Protein AF-A0A963TNK6-F1 (afdb_monomer_lite)

Foldseek 3Di:
DALCCLVPDDDPDFKPCPSVLSNVLCVQCVPLQRVLVVPFDKDKDWDFPDPDPPALQCVVVGFKIFIDMAGPLRLLVLLVVLVVLVVCLVPPPCSVVPPVSVVSNVVSCVVNPDCVVPPSDRPDRMDTDAWMWGPPPNIKTWHHPFPATEIEHQDDQVSRPDYPHDYYYYPVPVVVVVVVCVVRVVDDDLLRDPPDPSLVVLVVVLLVQLVVLCVVVVHDQPPSDPVSSVVSCVVCPVVRDPVSVVSVVVSVVVVVPD

Radius of gyration: 28.87 Å; chains: 1; bounding box: 57×38×84 Å

Sequence (258 aa):
LTTDQKAAPLLNAKFSTSRGILTRYIEENEAELFTLTARDAVAGELENTVFDLTGPGKLFDIRRVTVVADTTGNHIAEGRKLSGLIDRFRSEEDGWWDDVLIAEMIGLAEKTGDVTKNPVTLKSTTFEQGNFWTAHFGGVYLLRDLAHPAAISVGPKEKLGALPIRYLFDLEDRNQIAHFLELNDLVEPIVNARGLDAAAVLRQKMDFILVDAATRLGIDTGAGTRRELRQVANTLGQRLPEEFQGLAALLRWVETGG

pLDDT: mean 86.5, std 7.54, range [54.25, 97.06]

Structure (mmCIF, N/CA/C/O backbone):
data_AF-A0A963TNK6-F1
#
_entry.id   AF-A0A963TNK6-F1
#
loop_
_atom_site.group_PDB
_atom_site.id
_atom_site.type_symbol
_atom_site.label_atom_id
_atom_site.label_alt_id
_atom_site.label_comp_id
_atom_site.label_asym_id
_atom_site.label_entity_id
_atom_site.label_seq_id
_atom_site.pdbx_PDB_ins_code
_atom_site.Cartn_x
_atom_site.Cartn_y
_atom_site.Cartn_z
_atom_site.occupancy
_atom_site.B_iso_or_equiv
_atom_site.auth_seq_id
_atom_site.auth_comp_id
_atom_site.auth_asym_id
_atom_site.auth_atom_id
_atom_site.pdbx_PDB_model_num
ATOM 1 N N . LEU A 1 1 ? 12.169 18.354 -12.226 1.00 54.25 1 LEU A N 1
ATOM 2 C CA . LEU A 1 1 ? 11.713 17.370 -11.217 1.00 54.25 1 LEU A CA 1
ATOM 3 C C . LEU A 1 1 ? 12.949 16.621 -10.735 1.00 54.25 1 LEU A C 1
ATOM 5 O O . LEU A 1 1 ? 13.731 16.232 -11.589 1.00 54.25 1 LEU A O 1
ATOM 9 N N . THR A 1 2 ? 13.162 16.492 -9.425 1.00 68.50 2 THR A N 1
ATOM 10 C CA . THR A 1 2 ? 14.320 15.789 -8.832 1.00 68.50 2 THR A CA 1
ATOM 11 C C . THR A 1 2 ? 13.874 14.475 -8.186 1.00 68.50 2 THR A C 1
ATOM 13 O O . THR A 1 2 ? 12.680 14.262 -7.967 1.00 68.50 2 THR A O 1
ATOM 16 N N . THR A 1 3 ? 14.819 13.600 -7.834 1.00 76.94 3 THR A N 1
ATOM 17 C CA . THR A 1 3 ? 14.546 12.359 -7.081 1.00 76.94 3 THR A CA 1
ATOM 18 C C . THR A 1 3 ? 13.943 12.611 -5.689 1.00 76.94 3 THR A C 1
ATOM 20 O O . THR A 1 3 ? 13.345 11.705 -5.107 1.00 76.94 3 THR A O 1
ATOM 23 N N . ASP A 1 4 ? 13.969 13.853 -5.187 1.00 81.19 4 ASP A N 1
ATOM 24 C CA . ASP A 1 4 ? 13.306 14.271 -3.938 1.00 81.19 4 ASP A CA 1
ATOM 25 C C . ASP A 1 4 ? 11.786 14.052 -3.948 1.00 81.19 4 ASP A C 1
ATOM 27 O O . ASP A 1 4 ? 11.143 14.037 -2.894 1.00 81.19 4 ASP A O 1
ATOM 31 N N . GLN A 1 5 ? 11.191 13.817 -5.122 1.00 80.31 5 GLN A N 1
ATOM 32 C CA . GLN A 1 5 ? 9.789 13.425 -5.248 1.00 80.31 5 GLN A CA 1
ATOM 33 C C . GLN A 1 5 ? 9.413 12.179 -4.446 1.00 80.31 5 GLN A C 1
ATOM 35 O O . GLN A 1 5 ? 8.241 12.029 -4.106 1.00 80.31 5 GLN A O 1
ATOM 40 N N . LYS A 1 6 ? 10.375 11.334 -4.057 1.00 81.94 6 LYS A N 1
ATOM 41 C CA . LYS A 1 6 ? 10.123 10.214 -3.136 1.00 81.94 6 LYS A CA 1
ATOM 42 C C . LYS A 1 6 ? 9.481 10.645 -1.806 1.00 81.94 6 LYS A C 1
ATOM 44 O O . LYS A 1 6 ? 8.766 9.852 -1.193 1.00 81.94 6 LYS A O 1
ATOM 49 N N . ALA A 1 7 ? 9.681 11.898 -1.382 1.00 85.44 7 ALA A N 1
ATOM 50 C CA . ALA A 1 7 ? 9.079 12.473 -0.178 1.00 85.44 7 ALA A CA 1
ATOM 51 C C . ALA A 1 7 ? 7.749 13.216 -0.426 1.00 85.44 7 ALA A C 1
ATOM 53 O O . ALA A 1 7 ? 7.064 13.580 0.533 1.00 85.44 7 ALA A O 1
ATOM 54 N N . ALA A 1 8 ? 7.363 13.447 -1.684 1.00 86.31 8 ALA A N 1
ATOM 55 C CA . ALA A 1 8 ? 6.179 14.227 -2.030 1.00 86.31 8 ALA A CA 1
ATOM 56 C C . ALA A 1 8 ? 4.864 13.461 -1.757 1.00 86.31 8 ALA A C 1
ATOM 58 O O . ALA A 1 8 ? 4.821 12.228 -1.837 1.00 86.31 8 ALA A O 1
ATOM 59 N N . PRO A 1 9 ? 3.760 14.166 -1.439 1.00 85.56 9 PRO A N 1
ATOM 60 C CA . PRO A 1 9 ? 2.446 13.541 -1.333 1.00 85.56 9 PRO A CA 1
ATOM 61 C C . PRO A 1 9 ? 1.931 13.096 -2.709 1.00 85.56 9 PRO A C 1
ATOM 63 O O . PRO A 1 9 ? 2.141 13.775 -3.714 1.00 85.56 9 PRO A O 1
ATOM 66 N N . LEU A 1 10 ? 1.191 11.984 -2.744 1.00 85.75 10 LEU A N 1
ATOM 67 C CA . LEU A 1 10 ? 0.481 11.551 -3.947 1.00 85.75 10 LEU A CA 1
ATOM 68 C C . LEU A 1 10 ? -0.909 12.176 -4.010 1.00 85.75 10 LEU A C 1
ATOM 70 O O . LEU A 1 10 ? -1.721 12.007 -3.100 1.00 85.75 10 LEU A O 1
ATOM 74 N N . LEU A 1 11 ? -1.199 12.850 -5.118 1.00 85.50 11 LEU A N 1
ATOM 75 C CA . LEU A 1 11 ? -2.527 13.380 -5.406 1.00 85.50 11 LEU A CA 1
ATOM 76 C C . LEU A 1 11 ? -3.376 12.310 -6.098 1.00 85.50 11 LEU A C 1
ATOM 78 O O . LEU A 1 11 ? -2.891 11.593 -6.967 1.00 85.50 11 LEU A O 1
ATOM 82 N N . ASN A 1 12 ? -4.654 12.218 -5.725 1.00 83.06 12 ASN A N 1
ATOM 83 C CA . ASN A 1 12 ? -5.646 11.337 -6.360 1.00 83.06 12 ASN A CA 1
ATOM 84 C C . ASN A 1 12 ? -5.282 9.838 -6.406 1.00 83.06 12 ASN A C 1
ATOM 86 O O . ASN A 1 12 ? -5.837 9.104 -7.226 1.00 83.06 12 ASN A O 1
ATOM 90 N N . ALA A 1 13 ? -4.403 9.361 -5.518 1.00 86.94 13 ALA A N 1
ATOM 91 C CA . ALA A 1 13 ? -4.039 7.949 -5.455 1.00 86.94 13 ALA A CA 1
ATOM 92 C C . ALA A 1 13 ? -5.276 7.072 -5.198 1.00 86.94 13 ALA A C 1
ATOM 94 O O . ALA A 1 13 ? -6.007 7.261 -4.224 1.00 86.94 13 ALA A O 1
ATOM 95 N N . LYS A 1 14 ? -5.507 6.099 -6.085 1.00 89.75 14 LYS A N 1
ATOM 96 C CA . LYS A 1 14 ? -6.618 5.140 -5.977 1.00 89.75 14 LYS A CA 1
ATOM 97 C C . LYS A 1 14 ? -6.227 3.832 -5.308 1.00 89.75 14 LYS A C 1
ATOM 99 O O . LYS A 1 14 ? -7.124 3.062 -4.986 1.00 89.75 14 LYS A O 1
ATOM 104 N N . PHE A 1 15 ? -4.936 3.594 -5.086 1.00 91.81 15 PHE A N 1
ATOM 105 C CA . PHE A 1 15 ? -4.406 2.391 -4.451 1.00 91.81 15 PHE A CA 1
ATOM 106 C C . PHE A 1 15 ? -3.469 2.767 -3.303 1.00 91.81 15 PHE A C 1
ATOM 108 O O . PHE A 1 15 ? -2.666 3.694 -3.425 1.00 91.81 15 PHE A O 1
ATOM 115 N N . SER A 1 16 ? -3.534 2.028 -2.194 1.00 92.56 16 SER A N 1
ATOM 116 C CA . SER A 1 16 ? -2.684 2.283 -1.022 1.00 92.56 16 SER A CA 1
ATOM 117 C C . SER A 1 16 ? -1.203 1.977 -1.260 1.00 92.56 16 SER A C 1
ATOM 119 O O . SER A 1 16 ? -0.343 2.553 -0.597 1.00 92.56 16 SER A O 1
ATOM 121 N N . THR A 1 17 ? -0.884 1.094 -2.209 1.00 91.75 17 THR A N 1
ATOM 122 C CA . THR A 1 17 ? 0.496 0.664 -2.479 1.00 91.75 17 THR A CA 1
ATOM 123 C C . THR A 1 17 ? 1.243 1.584 -3.442 1.00 91.75 17 THR A C 1
ATOM 125 O O . THR A 1 17 ? 2.467 1.497 -3.502 1.00 91.75 17 THR A O 1
ATOM 128 N N . SER A 1 18 ? 0.558 2.483 -4.168 1.00 91.19 18 SER A N 1
ATOM 129 C CA . SER A 1 18 ? 1.181 3.339 -5.193 1.00 91.19 18 SER A CA 1
ATOM 130 C C . SER A 1 18 ? 2.359 4.141 -4.645 1.00 91.19 18 SER A C 1
ATOM 132 O O . SER A 1 18 ? 3.395 4.228 -5.292 1.00 91.19 18 SER A O 1
ATOM 134 N N . ARG A 1 19 ? 2.237 4.677 -3.423 1.00 90.31 19 ARG A N 1
ATOM 135 C CA . ARG A 1 19 ? 3.323 5.431 -2.781 1.00 90.31 19 ARG A CA 1
ATOM 136 C C . ARG A 1 19 ? 4.540 4.559 -2.518 1.00 90.31 19 ARG A C 1
ATOM 138 O O . ARG A 1 19 ? 5.636 4.934 -2.903 1.00 90.31 19 ARG A O 1
ATOM 145 N N . GLY A 1 20 ? 4.338 3.401 -1.890 1.00 90.31 20 GLY A N 1
ATOM 146 C CA . GLY A 1 20 ? 5.434 2.484 -1.577 1.00 90.31 20 GLY A CA 1
ATOM 147 C C . GLY A 1 20 ? 6.151 1.991 -2.833 1.00 90.31 20 GLY A C 1
ATOM 148 O O . GLY A 1 20 ? 7.375 1.929 -2.842 1.00 90.31 20 GLY A O 1
ATOM 149 N N . ILE A 1 21 ? 5.395 1.714 -3.902 1.00 91.56 21 ILE A N 1
ATOM 150 C CA . ILE A 1 21 ? 5.940 1.333 -5.209 1.00 91.56 21 ILE A CA 1
ATOM 151 C C . ILE A 1 21 ? 6.804 2.459 -5.788 1.00 91.56 21 ILE A C 1
ATOM 153 O O . ILE A 1 21 ? 7.951 2.213 -6.140 1.00 91.56 21 ILE A O 1
ATOM 157 N N . LEU A 1 22 ? 6.290 3.692 -5.844 1.00 90.81 22 LEU A N 1
ATOM 158 C CA . LEU A 1 22 ? 7.029 4.828 -6.406 1.00 90.81 22 LEU A CA 1
ATOM 159 C C . LEU A 1 22 ? 8.276 5.176 -5.591 1.00 90.81 22 LEU A C 1
ATOM 161 O O . LEU A 1 22 ? 9.329 5.413 -6.173 1.00 90.81 22 LEU A O 1
ATOM 165 N N . THR A 1 23 ? 8.183 5.175 -4.259 1.00 91.00 23 THR A N 1
ATOM 166 C CA . THR A 1 23 ? 9.340 5.410 -3.387 1.00 91.00 23 THR A CA 1
ATOM 167 C C . THR A 1 23 ? 10.418 4.358 -3.631 1.00 91.00 23 THR A C 1
ATOM 169 O O . THR A 1 23 ? 11.551 4.726 -3.927 1.00 91.00 23 THR A O 1
ATOM 172 N N . ARG A 1 24 ? 10.056 3.067 -3.603 1.00 91.31 24 ARG A N 1
ATOM 173 C CA . ARG A 1 24 ? 11.000 1.970 -3.847 1.00 91.31 24 ARG A CA 1
ATOM 174 C C . ARG A 1 24 ? 11.616 2.052 -5.243 1.00 91.31 24 ARG A C 1
ATOM 176 O O . ARG A 1 24 ? 12.822 1.920 -5.385 1.00 91.31 24 ARG A O 1
ATOM 183 N N . TYR A 1 25 ? 10.801 2.322 -6.261 1.00 91.69 25 TYR A N 1
ATOM 184 C CA . TYR A 1 25 ? 11.268 2.493 -7.632 1.00 91.69 25 TYR A CA 1
ATOM 185 C C . TYR A 1 25 ? 12.300 3.624 -7.759 1.00 91.69 25 TYR A C 1
ATOM 187 O O . TYR A 1 25 ? 13.326 3.434 -8.408 1.00 91.69 25 TYR A O 1
ATOM 195 N N . ILE A 1 26 ? 12.055 4.782 -7.133 1.00 90.62 26 ILE A N 1
ATOM 196 C CA . ILE A 1 26 ? 12.993 5.913 -7.160 1.00 90.62 26 ILE A CA 1
ATOM 197 C C . ILE A 1 26 ? 14.279 5.577 -6.401 1.00 90.62 26 ILE A C 1
ATOM 199 O O . ILE A 1 26 ? 15.358 5.901 -6.883 1.00 90.62 26 ILE A O 1
ATOM 203 N N . GLU A 1 27 ? 14.178 4.938 -5.234 1.00 91.06 27 GLU A N 1
ATOM 204 C CA . GLU A 1 27 ? 15.338 4.554 -4.418 1.00 91.06 27 GLU A CA 1
ATOM 205 C C . GLU A 1 27 ? 16.229 3.531 -5.131 1.00 91.06 27 GLU A C 1
ATOM 207 O O . GLU A 1 27 ? 17.446 3.689 -5.175 1.00 91.06 27 GLU A O 1
ATOM 212 N N . GLU A 1 28 ? 15.635 2.509 -5.746 1.00 90.75 28 GLU A N 1
ATOM 213 C CA . GLU A 1 28 ? 16.377 1.452 -6.442 1.00 90.75 28 GLU A CA 1
ATOM 214 C C . GLU A 1 28 ? 17.004 1.919 -7.767 1.00 90.75 28 GLU A C 1
ATOM 216 O O . GLU A 1 28 ? 17.929 1.276 -8.264 1.00 90.75 28 GLU A O 1
ATOM 221 N N . ASN A 1 29 ? 16.532 3.042 -8.316 1.00 89.38 29 ASN A N 1
ATOM 222 C CA . ASN A 1 29 ? 17.013 3.638 -9.565 1.00 89.38 29 ASN A CA 1
ATOM 223 C C . ASN A 1 29 ? 17.612 5.037 -9.369 1.00 89.38 29 ASN A C 1
ATOM 225 O O . ASN A 1 29 ? 17.651 5.828 -10.312 1.00 89.38 29 ASN A O 1
ATOM 229 N N . GLU A 1 30 ? 18.028 5.394 -8.151 1.00 88.62 30 GLU A N 1
ATOM 230 C CA . GLU A 1 30 ? 18.374 6.780 -7.817 1.00 88.62 30 GLU A CA 1
ATOM 231 C C . GLU A 1 30 ? 19.521 7.318 -8.685 1.00 88.62 30 GLU A C 1
ATOM 233 O O . GLU A 1 30 ? 19.436 8.439 -9.183 1.00 88.62 30 GLU A O 1
ATOM 238 N N . ALA A 1 31 ? 20.559 6.514 -8.932 1.00 86.50 31 ALA A N 1
ATOM 239 C CA . ALA A 1 31 ? 21.708 6.914 -9.745 1.00 86.50 31 ALA A CA 1
ATOM 240 C C . ALA A 1 31 ? 21.344 7.085 -11.231 1.00 86.50 31 ALA A C 1
ATOM 242 O O . ALA A 1 31 ? 21.724 8.077 -11.865 1.00 86.50 31 ALA A O 1
ATOM 243 N N . GLU A 1 32 ? 20.588 6.134 -11.783 1.00 85.56 32 GLU A N 1
ATOM 244 C CA . GLU A 1 32 ? 20.116 6.145 -13.165 1.00 85.56 32 GLU A CA 1
ATOM 245 C C . GLU A 1 32 ? 19.158 7.327 -13.403 1.00 85.56 32 GLU A C 1
ATOM 247 O O . GLU A 1 32 ? 19.350 8.107 -14.339 1.00 85.56 32 GLU A O 1
ATOM 252 N N . LEU A 1 33 ? 18.182 7.530 -12.511 1.00 87.56 33 LEU A N 1
ATOM 253 C CA . LEU A 1 33 ? 17.240 8.650 -12.564 1.00 87.56 33 LEU A CA 1
ATOM 254 C C . LEU A 1 33 ? 17.935 9.996 -12.363 1.00 87.56 33 LEU A C 1
ATOM 256 O O . LEU A 1 33 ? 17.608 10.945 -13.071 1.00 87.56 33 LEU A O 1
ATOM 260 N N . PHE A 1 34 ? 18.904 10.105 -11.453 1.00 85.50 34 PHE A N 1
ATOM 261 C CA . PHE A 1 34 ? 19.684 11.333 -11.275 1.00 85.50 34 PHE A CA 1
ATOM 262 C C . PHE A 1 34 ? 20.456 11.699 -12.550 1.00 85.50 34 PHE A C 1
ATOM 264 O O . PHE A 1 34 ? 20.435 12.846 -12.991 1.00 85.50 34 PHE A O 1
ATOM 271 N N . THR A 1 35 ? 21.078 10.708 -13.194 1.00 83.50 35 THR A N 1
ATOM 272 C CA . THR A 1 35 ? 21.818 10.905 -14.450 1.00 83.50 35 THR A CA 1
ATOM 273 C C . THR A 1 35 ? 20.898 11.338 -15.588 1.00 83.50 35 THR A C 1
ATOM 275 O O . THR A 1 35 ? 21.221 12.266 -16.331 1.00 83.50 35 THR A O 1
ATOM 278 N N . LEU A 1 36 ? 19.736 10.694 -15.713 1.00 82.25 36 LEU A N 1
ATOM 279 C CA . LEU A 1 36 ? 18.726 11.046 -16.709 1.00 82.25 36 LEU A CA 1
ATOM 280 C C . LEU A 1 36 ? 18.166 12.452 -16.471 1.00 82.25 36 LEU A C 1
ATOM 282 O O . LEU A 1 36 ? 18.156 13.272 -17.388 1.00 82.25 36 LEU A O 1
ATOM 286 N N . THR A 1 37 ? 17.791 12.756 -15.226 1.00 83.50 37 THR A N 1
ATOM 287 C CA . THR A 1 37 ? 17.222 14.055 -14.825 1.00 83.50 37 THR A CA 1
ATOM 288 C C . THR A 1 37 ? 18.203 15.220 -14.889 1.00 83.50 37 THR A C 1
ATOM 290 O O . THR A 1 37 ? 17.772 16.371 -14.942 1.00 83.50 37 THR A O 1
ATOM 293 N N . ALA A 1 38 ? 19.510 14.949 -14.964 1.00 82.31 38 ALA A N 1
ATOM 294 C CA . ALA A 1 38 ? 20.518 15.964 -15.255 1.00 82.31 38 ALA A CA 1
ATOM 295 C C . ALA A 1 38 ? 20.465 16.465 -16.710 1.00 82.31 38 ALA A C 1
ATOM 297 O O . ALA A 1 38 ? 20.938 17.567 -16.987 1.00 82.31 38 ALA A O 1
ATOM 298 N N . ARG A 1 39 ? 19.925 15.664 -17.641 1.00 77.38 39 ARG A N 1
ATOM 299 C CA . ARG A 1 39 ? 19.862 15.990 -19.076 1.00 77.38 39 ARG A CA 1
ATOM 300 C C . ARG A 1 39 ? 18.452 16.302 -19.564 1.00 77.38 39 ARG A C 1
ATOM 302 O O . ARG A 1 39 ? 18.298 17.190 -20.394 1.00 77.38 39 ARG A O 1
ATOM 309 N N . ASP A 1 40 ? 17.450 15.581 -19.070 1.00 80.50 40 ASP A N 1
ATOM 310 C CA . ASP A 1 40 ? 16.063 15.685 -19.530 1.00 80.50 40 ASP A CA 1
ATOM 311 C C . ASP A 1 40 ? 15.079 15.313 -18.409 1.00 80.50 40 ASP A C 1
ATOM 313 O O . ASP A 1 40 ? 15.441 14.657 -17.440 1.00 80.50 40 ASP A O 1
ATOM 317 N N . ALA A 1 41 ? 13.812 15.703 -18.512 1.00 85.38 41 ALA A N 1
ATOM 318 C CA . ALA A 1 41 ? 12.791 15.244 -17.580 1.00 85.38 41 ALA A CA 1
ATOM 319 C C . ALA A 1 41 ? 12.451 13.765 -17.827 1.00 85.38 41 ALA A C 1
ATOM 321 O O . ALA A 1 41 ? 12.298 13.337 -18.969 1.00 85.38 41 ALA A O 1
ATOM 322 N N . VAL A 1 42 ? 12.276 13.005 -16.742 1.00 86.69 42 VAL A N 1
ATOM 323 C CA . VAL A 1 42 ? 11.755 11.632 -16.776 1.00 86.69 42 VAL A CA 1
ATOM 324 C C . VAL A 1 42 ? 10.275 11.667 -16.416 1.00 86.69 42 VAL A C 1
ATOM 326 O O . VAL A 1 42 ? 9.903 12.164 -15.350 1.00 86.69 42 VAL A O 1
ATOM 329 N N . ALA A 1 43 ? 9.438 11.142 -17.302 1.00 87.62 43 ALA A N 1
ATOM 330 C CA . ALA A 1 43 ? 8.021 10.914 -17.066 1.00 87.62 43 ALA A CA 1
ATOM 331 C C . ALA A 1 43 ? 7.789 9.419 -16.840 1.00 87.62 43 ALA A C 1
ATOM 333 O O . ALA A 1 43 ? 8.427 8.585 -17.478 1.00 87.62 43 ALA A O 1
ATOM 334 N N . GLY A 1 44 ? 6.880 9.077 -15.928 1.00 87.12 44 GLY A N 1
ATOM 335 C CA . GLY A 1 44 ? 6.546 7.687 -15.659 1.00 87.12 44 GLY A CA 1
ATOM 336 C C . GLY A 1 44 ? 5.081 7.478 -15.315 1.00 87.12 44 GLY A C 1
ATOM 337 O O . GLY A 1 44 ? 4.416 8.372 -14.789 1.00 87.12 44 GLY A O 1
ATOM 338 N N . GLU A 1 45 ? 4.610 6.276 -15.608 1.00 87.62 45 GLU A N 1
ATOM 339 C CA . GLU A 1 45 ? 3.258 5.791 -15.383 1.00 87.62 45 GLU A CA 1
ATOM 340 C C . GLU A 1 45 ? 3.294 4.497 -14.560 1.00 87.62 45 GLU A C 1
ATOM 342 O O . GLU A 1 45 ? 4.209 3.679 -14.675 1.00 87.62 45 GLU A O 1
ATOM 347 N N . LEU A 1 46 ? 2.291 4.334 -13.696 1.00 88.75 46 LEU A N 1
ATOM 348 C CA . LEU A 1 46 ? 2.009 3.072 -13.023 1.00 88.75 46 LEU A CA 1
ATOM 349 C C . LEU A 1 46 ? 0.980 2.314 -13.857 1.00 88.75 46 LEU A C 1
ATOM 351 O O . LEU A 1 46 ? -0.208 2.629 -13.809 1.00 88.75 46 LEU A O 1
ATOM 355 N N . GLU A 1 47 ? 1.441 1.315 -14.592 1.00 86.88 47 GLU A N 1
ATOM 356 C CA . GLU A 1 47 ? 0.589 0.434 -15.373 1.00 86.88 47 GLU A CA 1
ATOM 357 C C . GLU A 1 47 ? 0.182 -0.786 -14.553 1.00 86.88 47 GLU A C 1
ATOM 359 O O . GLU A 1 47 ? 1.001 -1.455 -13.919 1.00 86.88 47 GLU A O 1
ATOM 364 N N . ASN A 1 48 ? -1.100 -1.122 -14.606 1.00 81.38 48 ASN A N 1
ATOM 365 C CA . ASN A 1 48 ? -1.634 -2.317 -13.974 1.00 81.38 48 ASN A CA 1
ATOM 366 C C . ASN A 1 48 ? -1.993 -3.342 -15.056 1.00 81.38 48 ASN A C 1
ATOM 368 O O . ASN A 1 48 ? -2.259 -3.007 -16.203 1.00 81.38 48 ASN A O 1
ATOM 372 N N . THR A 1 49 ? -2.095 -4.608 -14.666 1.00 74.00 49 THR A N 1
ATOM 373 C CA . THR A 1 49 ? -2.490 -5.718 -15.561 1.00 74.00 49 THR A CA 1
ATOM 374 C C . THR A 1 49 ? -3.933 -5.643 -16.084 1.00 74.00 49 THR A C 1
ATOM 376 O O . THR A 1 49 ? -4.312 -6.425 -16.955 1.00 74.00 49 THR A O 1
ATOM 379 N N . VAL A 1 50 ? -4.747 -4.716 -15.574 1.00 77.44 50 VAL A N 1
ATOM 380 C CA . VAL A 1 50 ? -6.164 -4.569 -15.919 1.00 77.44 50 VAL A CA 1
ATOM 381 C C . VAL A 1 50 ? -6.380 -3.258 -16.669 1.00 77.44 50 VAL A C 1
ATOM 383 O O . VAL A 1 50 ? -6.173 -2.189 -16.103 1.00 77.44 50 VAL A O 1
ATOM 386 N N . PHE A 1 51 ? -6.839 -3.357 -17.919 1.00 73.19 51 PHE A N 1
ATOM 387 C CA . PHE A 1 51 ? -7.103 -2.210 -18.800 1.00 73.19 51 PHE A CA 1
ATOM 388 C C . PHE A 1 51 ? -8.453 -1.525 -18.544 1.00 73.19 51 PHE A C 1
ATOM 390 O O . PHE A 1 51 ? -8.613 -0.355 -18.872 1.00 73.19 51 PHE A O 1
ATOM 397 N N . ASP A 1 52 ? -9.425 -2.243 -17.972 1.00 81.44 52 ASP A N 1
ATOM 398 C CA . ASP A 1 52 ? -10.747 -1.698 -17.656 1.00 81.44 52 ASP A CA 1
ATOM 399 C C . ASP A 1 52 ? -11.342 -2.351 -16.397 1.00 81.44 52 ASP A C 1
ATOM 401 O O . ASP A 1 52 ? -11.315 -3.574 -16.221 1.00 81.44 52 ASP A O 1
ATOM 405 N N . LEU A 1 53 ? -11.906 -1.518 -15.522 1.00 83.62 53 LEU A N 1
ATOM 406 C CA . LEU A 1 53 ? -12.564 -1.904 -14.276 1.00 83.62 53 LEU A CA 1
ATOM 407 C C . LEU A 1 53 ? -14.085 -1.912 -14.462 1.00 83.62 53 LEU A C 1
ATOM 409 O O . LEU A 1 53 ? -14.815 -1.162 -13.818 1.00 83.62 53 LEU A O 1
ATOM 413 N N . THR A 1 54 ? -14.565 -2.817 -15.316 1.00 88.12 54 THR A N 1
ATOM 414 C CA . THR A 1 54 ? -16.002 -3.002 -15.595 1.00 88.12 54 THR A CA 1
ATOM 415 C C . THR A 1 54 ? -16.811 -3.473 -14.385 1.00 88.12 54 THR A C 1
ATOM 417 O O . THR A 1 54 ? -18.023 -3.267 -14.338 1.00 88.12 54 THR A O 1
ATOM 420 N N . GLY A 1 55 ? -16.168 -4.089 -13.388 1.00 91.12 55 GLY A N 1
ATOM 421 C CA . GLY A 1 55 ? -16.834 -4.506 -12.159 1.00 91.12 55 GLY A CA 1
ATOM 422 C C . GLY A 1 55 ? -15.885 -4.920 -11.027 1.00 91.12 55 GLY A C 1
ATOM 423 O O . GLY A 1 55 ? -14.691 -5.119 -11.262 1.00 91.12 55 GLY A O 1
ATOM 424 N N . PRO A 1 56 ? -16.409 -5.090 -9.798 1.00 92.69 56 PRO A N 1
ATOM 425 C CA . PRO A 1 56 ? -15.615 -5.370 -8.596 1.00 92.69 56 PRO A CA 1
ATOM 426 C C . PRO A 1 56 ? -14.718 -6.610 -8.687 1.00 92.69 56 PRO A C 1
ATOM 428 O O . PRO A 1 56 ? -13.592 -6.601 -8.192 1.00 92.69 56 PRO A O 1
ATOM 431 N N . GLY A 1 57 ? -15.174 -7.664 -9.372 1.00 91.94 57 GLY A N 1
ATOM 432 C CA . GLY A 1 57 ? -14.391 -8.887 -9.570 1.00 91.94 57 GLY A CA 1
ATOM 433 C C . GLY A 1 57 ? -13.060 -8.659 -10.300 1.00 91.94 57 GLY A C 1
ATOM 434 O O . GLY A 1 57 ? -12.109 -9.398 -10.065 1.00 91.94 57 GLY A O 1
ATOM 435 N N . LYS A 1 58 ? -12.943 -7.597 -11.112 1.00 91.69 58 LYS A N 1
ATOM 436 C CA . LYS A 1 58 ? -11.702 -7.253 -11.826 1.00 91.69 58 LYS A CA 1
ATOM 437 C C . LYS A 1 58 ? -10.571 -6.786 -10.921 1.00 91.69 58 LYS A C 1
ATOM 439 O O . LYS A 1 58 ? -9.414 -6.862 -11.322 1.00 91.69 58 LYS A O 1
ATOM 444 N N . LEU A 1 59 ? -10.861 -6.390 -9.682 1.00 91.88 59 LEU A N 1
ATOM 445 C CA . LEU A 1 59 ? -9.816 -6.069 -8.707 1.00 91.88 59 LEU A CA 1
ATOM 446 C C . LEU A 1 59 ? -8.892 -7.263 -8.419 1.00 91.88 59 LEU A C 1
ATOM 448 O O . LEU A 1 59 ? -7.727 -7.070 -8.085 1.00 91.88 59 LEU A O 1
ATOM 452 N N . PHE A 1 60 ? -9.387 -8.491 -8.583 1.00 91.06 60 PHE A N 1
ATOM 453 C CA . PHE A 1 60 ? -8.629 -9.718 -8.335 1.00 91.06 60 PHE A CA 1
ATOM 454 C C . PHE A 1 60 ? -7.655 -10.069 -9.465 1.00 91.06 60 PHE A C 1
ATOM 456 O O . PHE A 1 60 ? -6.687 -10.801 -9.234 1.00 91.06 60 PHE A O 1
ATOM 463 N N . ASP A 1 61 ? -7.886 -9.512 -10.656 1.00 90.19 61 ASP A N 1
ATOM 464 C CA . ASP A 1 61 ? -7.004 -9.657 -11.815 1.00 90.19 61 ASP A CA 1
ATOM 465 C C . ASP A 1 61 ? -5.767 -8.750 -11.678 1.00 90.19 61 ASP A C 1
ATOM 467 O O . ASP A 1 61 ? -4.707 -9.066 -12.217 1.00 90.19 61 ASP A O 1
ATOM 471 N N . ILE A 1 62 ? -5.862 -7.664 -10.898 1.00 90.12 62 ILE A N 1
ATOM 472 C CA . ILE A 1 62 ? -4.725 -6.791 -10.595 1.00 90.12 62 ILE A CA 1
ATOM 473 C C . ILE A 1 62 ? -3.782 -7.556 -9.676 1.00 90.12 62 ILE A C 1
ATOM 475 O O . ILE A 1 62 ? -4.042 -7.634 -8.484 1.00 90.12 62 ILE A O 1
ATOM 479 N N . ARG A 1 63 ? -2.707 -8.145 -10.197 1.00 86.69 63 ARG A N 1
ATOM 480 C CA . ARG A 1 63 ? -1.689 -8.849 -9.380 1.00 86.69 63 ARG A CA 1
ATOM 481 C C . ARG A 1 63 ? -0.365 -8.117 -9.310 1.00 86.69 63 ARG A C 1
ATOM 483 O O . ARG A 1 63 ? 0.380 -8.247 -8.351 1.00 86.69 63 ARG A O 1
ATOM 490 N N . ARG A 1 64 ? -0.091 -7.336 -10.343 1.00 89.12 64 ARG A N 1
ATOM 491 C CA . ARG A 1 64 ? 1.210 -6.748 -10.587 1.00 89.12 64 ARG A CA 1
ATOM 492 C C . ARG A 1 64 ? 1.038 -5.359 -11.157 1.00 89.12 64 ARG A C 1
ATOM 494 O O . ARG A 1 64 ? 0.144 -5.143 -11.983 1.00 89.12 64 ARG A O 1
ATOM 501 N N . VAL A 1 65 ? 1.905 -4.466 -10.706 1.00 90.12 65 VAL A N 1
ATOM 502 C CA . VAL A 1 65 ? 2.021 -3.099 -11.201 1.00 90.12 65 VAL A CA 1
ATOM 503 C C . VAL A 1 65 ? 3.404 -2.941 -11.805 1.00 90.12 65 VAL A C 1
ATOM 505 O O . VAL A 1 65 ? 4.401 -3.347 -11.202 1.00 90.12 65 VAL A O 1
ATOM 508 N N . THR A 1 66 ? 3.458 -2.362 -12.994 1.00 90.56 66 THR A N 1
ATOM 509 C CA . THR A 1 66 ? 4.691 -2.055 -13.697 1.00 90.56 66 THR A CA 1
ATOM 510 C C . THR A 1 66 ? 4.856 -0.543 -13.767 1.00 90.56 66 THR A C 1
ATOM 512 O O . THR A 1 66 ? 3.960 0.169 -14.202 1.00 90.56 66 THR A O 1
ATOM 515 N N . VAL A 1 67 ? 5.998 -0.039 -13.312 1.00 90.81 67 VAL A N 1
ATOM 516 C CA . VAL A 1 67 ? 6.408 1.343 -13.544 1.00 90.81 67 VAL A CA 1
ATOM 517 C C . VAL A 1 67 ? 7.043 1.400 -14.924 1.00 90.81 67 VAL A C 1
ATOM 519 O O . VAL A 1 67 ? 8.107 0.818 -15.153 1.00 90.81 67 VAL A O 1
ATOM 522 N N . VAL A 1 68 ? 6.395 2.108 -15.839 1.00 87.62 68 VAL A N 1
ATOM 523 C CA . VAL A 1 68 ? 6.968 2.456 -17.137 1.00 87.62 68 VAL A CA 1
ATOM 524 C C . VAL A 1 68 ? 7.455 3.887 -17.038 1.00 87.62 68 VAL A C 1
ATOM 526 O O . VAL A 1 68 ? 6.717 4.758 -16.596 1.00 87.62 68 VAL A O 1
ATOM 529 N N . ALA A 1 69 ? 8.705 4.141 -17.408 1.00 87.44 69 ALA A N 1
ATOM 530 C CA . ALA A 1 69 ? 9.249 5.488 -17.429 1.00 87.44 69 ALA A CA 1
ATOM 531 C C . ALA A 1 69 ? 10.167 5.678 -18.630 1.00 87.44 69 ALA A C 1
ATOM 533 O O . ALA A 1 69 ? 10.867 4.744 -19.034 1.00 87.44 69 ALA A O 1
ATOM 534 N N . ASP A 1 70 ? 10.161 6.896 -19.160 1.00 84.44 70 ASP A N 1
ATOM 535 C CA . ASP A 1 70 ? 11.063 7.344 -20.212 1.00 84.44 70 ASP A CA 1
ATOM 536 C C . ASP A 1 70 ? 11.363 8.842 -20.062 1.00 84.44 70 ASP A C 1
ATOM 538 O O . ASP A 1 70 ? 10.715 9.559 -19.294 1.00 84.44 70 ASP A O 1
ATOM 542 N N . THR A 1 71 ? 12.378 9.320 -20.773 1.00 84.06 71 THR A N 1
ATOM 543 C CA . THR A 1 71 ? 12.630 10.752 -20.912 1.00 84.06 71 THR A CA 1
ATOM 544 C C . THR A 1 71 ? 11.692 11.368 -21.950 1.00 84.06 71 THR A C 1
ATOM 546 O O . THR A 1 71 ? 11.063 10.656 -22.733 1.00 84.06 71 THR A O 1
ATOM 549 N N . THR A 1 72 ? 11.613 12.699 -22.019 1.00 80.69 72 THR A N 1
ATOM 550 C CA . THR A 1 72 ? 10.793 13.365 -23.050 1.00 80.69 72 THR A CA 1
ATOM 551 C C . THR A 1 72 ? 11.277 13.059 -24.471 1.00 80.69 72 THR A C 1
ATOM 553 O O . THR A 1 72 ? 10.470 12.977 -25.397 1.00 80.69 72 THR A O 1
ATOM 556 N N . GLY A 1 73 ? 12.583 12.823 -24.631 1.00 78.00 73 GLY A N 1
ATOM 557 C CA . GLY A 1 73 ? 13.207 12.364 -25.875 1.00 78.00 73 GLY A CA 1
ATOM 558 C C . GLY A 1 73 ? 13.140 10.856 -26.165 1.00 78.00 73 GLY A C 1
ATOM 559 O O . GLY A 1 73 ? 13.716 10.438 -27.165 1.00 78.00 73 GLY A O 1
ATOM 560 N N . ASN A 1 74 ? 12.476 10.035 -25.340 1.00 80.12 74 ASN A N 1
ATOM 561 C CA . ASN A 1 74 ? 12.466 8.562 -25.435 1.00 80.12 74 ASN A CA 1
ATOM 562 C C . ASN A 1 74 ? 13.858 7.897 -25.337 1.00 80.12 74 ASN A C 1
ATOM 564 O O . ASN A 1 74 ? 14.121 6.866 -25.966 1.00 80.12 74 ASN A O 1
ATOM 568 N N . HIS A 1 75 ? 14.782 8.481 -24.569 1.00 79.62 75 HIS A N 1
ATOM 569 C CA . HIS A 1 75 ? 16.166 8.005 -24.504 1.00 79.62 75 HIS A CA 1
ATOM 570 C C . HIS A 1 75 ? 16.300 6.600 -23.901 1.00 79.62 75 HIS A C 1
ATOM 572 O O . HIS A 1 75 ? 17.239 5.878 -24.239 1.00 79.62 75 HIS A O 1
ATOM 578 N N . ILE A 1 76 ? 15.375 6.181 -23.032 1.00 82.31 76 ILE A N 1
ATOM 579 C CA . ILE A 1 76 ? 15.397 4.848 -22.417 1.00 82.31 76 ILE A CA 1
ATOM 580 C C . ILE A 1 76 ? 14.949 3.803 -23.440 1.00 82.31 76 ILE A C 1
ATOM 582 O O . ILE A 1 76 ? 15.606 2.768 -23.591 1.00 82.31 76 ILE A O 1
ATOM 586 N N . ALA A 1 77 ? 13.866 4.067 -24.177 1.00 82.88 77 ALA A N 1
ATOM 587 C CA . ALA A 1 77 ? 13.414 3.194 -25.257 1.00 82.88 77 ALA A CA 1
ATOM 588 C C . ALA A 1 77 ? 14.451 3.075 -26.385 1.00 82.88 77 ALA A C 1
ATOM 590 O O . ALA A 1 77 ? 14.774 1.959 -26.802 1.00 82.88 77 ALA A O 1
ATOM 591 N N . GLU A 1 78 ? 15.013 4.197 -26.847 1.00 84.00 78 GLU A N 1
ATOM 592 C CA . GLU A 1 78 ? 16.072 4.197 -27.863 1.00 84.00 78 GLU A CA 1
ATOM 593 C C . GLU A 1 78 ? 17.321 3.450 -27.364 1.00 84.00 78 GLU A C 1
ATOM 595 O O . GLU A 1 78 ? 17.904 2.660 -28.110 1.00 84.00 78 GLU A O 1
ATOM 600 N N . GLY A 1 79 ? 17.689 3.617 -26.087 1.00 83.50 79 GLY A N 1
ATOM 601 C CA . GLY A 1 79 ? 18.820 2.918 -25.479 1.00 83.50 79 GLY A CA 1
ATOM 602 C C . GLY A 1 79 ? 18.630 1.400 -25.438 1.00 83.50 79 GLY A C 1
ATOM 603 O O . GLY A 1 79 ? 19.527 0.657 -25.835 1.00 83.50 79 GLY A O 1
ATOM 604 N N . ARG A 1 80 ? 17.439 0.923 -25.045 1.00 84.00 80 ARG A N 1
ATOM 605 C CA . ARG A 1 80 ? 17.097 -0.514 -25.093 1.00 84.00 80 ARG A CA 1
ATOM 606 C C . ARG A 1 80 ? 17.144 -1.063 -26.515 1.00 84.00 80 ARG A C 1
ATOM 608 O O . ARG A 1 80 ? 17.629 -2.174 -26.721 1.00 84.00 80 ARG A O 1
ATOM 615 N N . LYS A 1 81 ? 16.654 -0.293 -27.492 1.00 86.38 81 LYS A N 1
ATOM 616 C CA . LYS A 1 81 ? 16.709 -0.678 -28.905 1.00 86.38 81 LYS A CA 1
ATOM 617 C C . LYS A 1 81 ? 18.157 -0.837 -29.367 1.00 86.38 81 LYS A C 1
ATOM 619 O O . LYS A 1 81 ? 18.484 -1.865 -29.953 1.00 86.38 81 LYS A O 1
ATOM 624 N N . LEU A 1 82 ? 19.026 0.123 -29.045 1.00 87.00 82 LEU A N 1
ATOM 625 C CA . LEU A 1 82 ? 20.447 0.053 -29.379 1.00 87.00 82 LEU A CA 1
ATOM 626 C C . LEU A 1 82 ? 21.131 -1.165 -28.740 1.00 87.00 82 LEU A C 1
ATOM 628 O O . LEU A 1 82 ? 21.867 -1.865 -29.430 1.00 87.00 82 LEU A O 1
ATOM 632 N N . SER A 1 83 ? 20.852 -1.469 -27.467 1.00 85.69 83 SER A N 1
ATOM 633 C CA . SER A 1 83 ? 21.361 -2.689 -26.819 1.00 85.69 83 SER A CA 1
ATOM 634 C C . SER A 1 83 ? 20.944 -3.959 -27.568 1.00 85.69 83 SER A C 1
ATOM 636 O O . SER A 1 83 ? 21.792 -4.805 -27.836 1.00 85.69 83 SER A O 1
ATOM 638 N N . GLY A 1 84 ? 19.680 -4.061 -27.990 1.00 87.31 84 GLY A N 1
ATOM 639 C CA . GLY A 1 84 ? 19.204 -5.203 -28.775 1.00 87.31 84 GLY A CA 1
ATOM 640 C C . GLY A 1 84 ? 19.882 -5.332 -30.144 1.00 87.31 84 GLY A C 1
ATOM 641 O O . GLY A 1 84 ? 20.202 -6.441 -30.566 1.00 87.31 84 GLY A O 1
ATOM 642 N N . LEU A 1 85 ? 20.151 -4.216 -30.831 1.00 89.38 85 LEU A N 1
ATOM 643 C CA . LEU A 1 85 ? 20.898 -4.238 -32.096 1.00 89.38 85 LEU A CA 1
ATOM 644 C C . LEU A 1 85 ? 22.360 -4.657 -31.889 1.00 89.38 85 LEU A C 1
ATOM 646 O O . LEU A 1 85 ? 22.878 -5.436 -32.684 1.00 89.38 85 LEU A O 1
ATOM 650 N N . ILE A 1 86 ? 23.004 -4.212 -30.803 1.00 87.06 86 ILE A N 1
ATOM 651 C CA . ILE A 1 86 ? 24.360 -4.652 -30.430 1.00 87.06 86 ILE A CA 1
ATOM 652 C C . ILE A 1 86 ? 24.388 -6.163 -30.169 1.00 87.06 86 ILE A C 1
ATOM 654 O O . ILE A 1 86 ? 25.325 -6.840 -30.594 1.00 87.06 86 ILE A O 1
ATOM 658 N N . ASP A 1 87 ? 23.374 -6.701 -29.490 1.00 88.88 87 ASP A N 1
ATOM 659 C CA . ASP A 1 87 ? 23.281 -8.137 -29.226 1.00 88.88 87 ASP A CA 1
ATOM 660 C C . ASP A 1 87 ? 23.097 -8.933 -30.523 1.00 88.88 87 ASP A C 1
ATOM 662 O O . ASP A 1 87 ? 23.792 -9.931 -30.729 1.00 88.88 87 ASP A O 1
ATOM 666 N N . ARG A 1 88 ? 22.238 -8.466 -31.439 1.00 89.62 88 ARG A N 1
ATOM 667 C CA . ARG A 1 88 ? 22.077 -9.061 -32.778 1.00 89.62 88 ARG A CA 1
ATOM 668 C C . ARG A 1 88 ? 23.377 -9.026 -33.576 1.00 89.62 88 ARG A C 1
ATOM 670 O O . ARG A 1 88 ? 23.822 -10.067 -34.044 1.00 89.62 88 ARG A O 1
ATOM 677 N N . PHE A 1 89 ? 24.040 -7.871 -33.628 1.00 89.31 89 PHE A N 1
ATOM 678 C CA . PHE A 1 89 ? 25.331 -7.694 -34.299 1.00 89.31 89 PHE A CA 1
ATOM 679 C C . PHE A 1 89 ? 26.391 -8.694 -33.807 1.00 89.31 89 PHE A C 1
ATOM 681 O O . PHE A 1 89 ? 27.224 -9.153 -34.581 1.00 89.31 89 PHE A O 1
ATOM 688 N N . ARG A 1 90 ? 26.367 -9.046 -32.513 1.00 87.50 90 ARG A N 1
ATOM 689 C CA . ARG A 1 90 ? 27.318 -9.988 -31.899 1.00 87.50 90 ARG A CA 1
ATOM 690 C C . ARG A 1 90 ? 26.947 -11.462 -32.049 1.00 87.50 90 ARG A C 1
ATOM 692 O O . ARG A 1 90 ? 27.830 -12.301 -31.887 1.00 87.50 90 ARG A O 1
ATOM 699 N N . SER A 1 91 ? 25.669 -11.780 -32.242 1.00 90.00 91 SER A N 1
ATOM 700 C CA . SER A 1 91 ? 25.150 -13.153 -32.145 1.00 90.00 91 SER A CA 1
ATOM 701 C C . SER A 1 91 ? 24.687 -13.746 -33.473 1.00 90.00 91 SER A C 1
ATOM 703 O O . SER A 1 91 ? 24.708 -14.968 -33.614 1.00 90.00 91 SER A O 1
ATOM 705 N N . GLU A 1 92 ? 24.288 -12.920 -34.441 1.00 90.88 92 GLU A N 1
ATOM 706 C CA . GLU A 1 92 ? 23.872 -13.366 -35.773 1.00 90.88 92 GLU A CA 1
ATOM 707 C C . GLU A 1 92 ? 25.097 -13.666 -36.658 1.00 90.88 92 GLU A C 1
ATOM 709 O O . GLU A 1 92 ? 26.070 -12.912 -36.657 1.00 90.88 92 GLU A O 1
ATOM 714 N N . GLU A 1 93 ? 25.040 -14.756 -37.434 1.00 81.69 93 GLU A N 1
ATOM 715 C CA . GLU A 1 93 ? 26.153 -15.263 -38.266 1.00 81.69 93 GLU A CA 1
ATOM 716 C C . GLU A 1 93 ? 26.684 -14.209 -39.261 1.00 81.69 93 GLU A C 1
ATOM 718 O O . GLU A 1 93 ? 27.895 -14.062 -39.428 1.00 81.69 93 GLU A O 1
ATOM 723 N N . ASP A 1 94 ? 25.778 -13.399 -39.816 1.00 84.94 94 ASP A N 1
ATOM 724 C CA . ASP A 1 94 ? 26.070 -12.332 -40.782 1.00 84.94 94 ASP A CA 1
ATOM 725 C C . ASP A 1 94 ? 25.861 -10.913 -40.216 1.00 84.94 94 ASP A C 1
ATOM 727 O O . ASP A 1 94 ? 26.007 -9.924 -40.936 1.00 84.94 94 ASP A O 1
ATOM 731 N N . GLY A 1 95 ? 25.544 -10.779 -38.922 1.00 82.38 95 GLY A N 1
ATOM 732 C CA . GLY A 1 95 ? 25.194 -9.488 -38.312 1.00 82.38 95 GLY A CA 1
ATOM 733 C C . GLY A 1 95 ? 26.323 -8.450 -38.368 1.00 82.38 95 GLY A C 1
ATOM 734 O O . GLY A 1 95 ? 26.068 -7.250 -38.372 1.00 82.38 95 GLY A O 1
ATOM 735 N N . TRP A 1 96 ? 27.576 -8.895 -38.469 1.00 83.31 96 TRP A N 1
ATOM 736 C CA . TRP A 1 96 ? 28.745 -8.018 -38.549 1.00 83.31 96 TRP A CA 1
ATOM 737 C C . TRP A 1 96 ? 28.924 -7.325 -39.912 1.00 83.31 96 TRP A C 1
ATOM 739 O O . TRP A 1 96 ? 29.676 -6.351 -39.983 1.00 83.31 96 TRP A O 1
ATOM 749 N N . TRP A 1 97 ? 28.267 -7.813 -40.975 1.00 85.88 97 TRP A N 1
ATOM 750 C CA . TRP A 1 97 ? 28.337 -7.252 -42.336 1.00 85.88 97 TRP A CA 1
ATOM 751 C C . TRP A 1 97 ? 27.037 -6.551 -42.772 1.00 85.88 97 TRP A C 1
ATOM 753 O O . TRP A 1 97 ? 26.993 -5.933 -43.832 1.00 85.88 97 TRP A O 1
ATOM 763 N N . ASP A 1 98 ? 25.980 -6.607 -41.961 1.00 90.75 98 ASP A N 1
ATOM 764 C CA . ASP A 1 98 ? 24.717 -5.937 -42.261 1.00 90.75 98 ASP A CA 1
ATOM 765 C C . ASP A 1 98 ? 24.867 -4.404 -42.147 1.00 90.75 98 ASP A C 1
ATOM 767 O O . ASP A 1 98 ? 24.777 -3.812 -41.067 1.00 90.75 98 ASP A O 1
ATOM 771 N N . ASP A 1 99 ? 25.090 -3.750 -43.290 1.00 89.31 99 ASP A N 1
ATOM 772 C CA . ASP A 1 99 ? 25.228 -2.292 -43.401 1.00 89.31 99 ASP A CA 1
ATOM 773 C C . ASP A 1 99 ? 23.994 -1.536 -42.870 1.00 89.31 99 ASP A C 1
ATOM 775 O O . ASP A 1 99 ? 24.121 -0.418 -42.359 1.00 89.31 99 ASP A O 1
ATOM 779 N N . VAL A 1 100 ? 22.796 -2.131 -42.956 1.00 92.38 100 VAL A N 1
ATOM 780 C CA . VAL A 1 100 ? 21.557 -1.527 -42.442 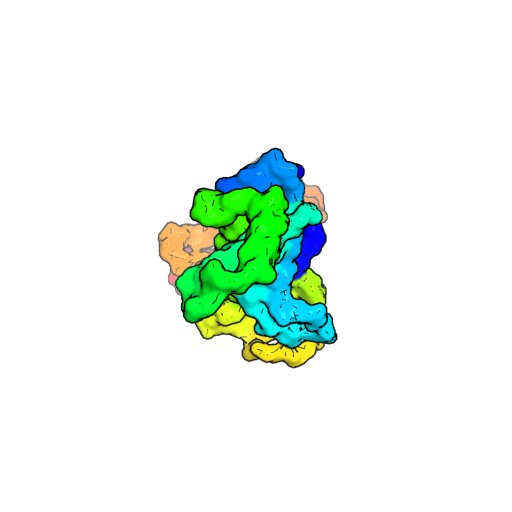1.00 92.38 100 VAL A CA 1
ATOM 781 C C . VAL A 1 100 ? 21.546 -1.577 -40.918 1.00 92.38 100 VAL A C 1
ATOM 783 O O . VAL A 1 100 ? 21.246 -0.565 -40.280 1.00 92.38 100 VAL A O 1
ATOM 786 N N . LEU A 1 101 ? 21.930 -2.716 -40.332 1.00 90.00 101 LEU A N 1
ATOM 787 C CA . LEU A 1 101 ? 22.067 -2.877 -38.883 1.00 90.00 101 LEU A CA 1
ATOM 788 C C . LEU A 1 101 ? 23.081 -1.881 -38.304 1.00 90.00 101 LEU A C 1
ATOM 790 O O . LEU A 1 101 ? 22.792 -1.203 -37.316 1.00 90.00 101 LEU A O 1
ATOM 794 N N . ILE A 1 102 ? 24.246 -1.743 -38.943 1.00 89.56 102 ILE A N 1
ATOM 795 C CA . ILE A 1 102 ? 25.301 -0.815 -38.512 1.00 89.56 102 ILE A CA 1
ATOM 796 C C . ILE A 1 102 ? 24.823 0.641 -38.609 1.00 89.56 102 ILE A C 1
ATOM 798 O O . ILE A 1 102 ? 25.015 1.415 -37.667 1.00 89.56 102 ILE A O 1
ATOM 802 N N . ALA A 1 103 ? 24.175 1.024 -39.714 1.00 92.00 103 ALA A N 1
ATOM 803 C CA . ALA A 1 103 ? 23.647 2.376 -39.886 1.00 92.00 103 ALA A CA 1
ATOM 804 C C . ALA A 1 103 ? 22.584 2.719 -38.827 1.00 92.00 103 ALA A C 1
ATOM 806 O O . ALA A 1 103 ? 22.596 3.820 -38.268 1.00 92.00 103 ALA A O 1
ATOM 807 N N . GLU A 1 104 ? 21.696 1.773 -38.505 1.00 90.56 104 GLU A N 1
ATOM 808 C CA . GLU A 1 104 ? 20.684 1.945 -37.460 1.00 90.56 104 GLU A CA 1
ATOM 809 C C . GLU A 1 104 ? 21.318 2.092 -36.066 1.00 90.56 104 GLU A C 1
ATOM 811 O O . GLU A 1 104 ? 20.901 2.949 -35.281 1.00 90.56 104 GLU A O 1
ATOM 816 N N . MET A 1 105 ? 22.370 1.319 -35.773 1.00 90.62 105 MET A N 1
ATOM 817 C CA . MET A 1 105 ? 23.134 1.435 -34.528 1.00 90.62 105 MET A CA 1
ATOM 818 C C . MET A 1 105 ? 23.812 2.802 -34.382 1.00 90.62 105 MET A C 1
ATOM 820 O O . MET A 1 105 ? 23.733 3.398 -33.308 1.00 90.62 105 MET A O 1
ATOM 824 N N . ILE A 1 106 ? 24.446 3.323 -35.440 1.00 89.00 106 ILE A N 1
ATOM 825 C CA . ILE A 1 106 ? 25.095 4.647 -35.422 1.00 89.00 106 ILE A CA 1
ATOM 826 C C . ILE A 1 106 ? 24.060 5.743 -35.151 1.00 89.00 106 ILE A C 1
ATOM 828 O O . ILE A 1 106 ? 24.255 6.561 -34.252 1.00 89.00 106 ILE A O 1
ATOM 832 N N . GLY A 1 107 ? 22.932 5.721 -35.868 1.00 89.06 107 GLY A N 1
ATOM 833 C CA . GLY A 1 107 ? 21.880 6.726 -35.705 1.00 89.06 107 GLY A CA 1
ATOM 834 C C . GLY A 1 107 ? 21.260 6.741 -34.303 1.00 89.06 107 GLY A C 1
ATOM 835 O O . GLY A 1 107 ? 20.940 7.809 -33.781 1.00 89.06 107 GLY A O 1
ATOM 836 N N . LEU A 1 108 ? 21.110 5.577 -33.661 1.00 86.88 108 LEU A N 1
ATOM 837 C CA . LEU A 1 108 ? 20.661 5.503 -32.267 1.00 86.88 108 LEU A CA 1
ATOM 838 C C . LEU A 1 108 ? 21.752 5.959 -31.288 1.00 86.88 108 LEU A C 1
ATOM 840 O O . LEU A 1 108 ? 21.452 6.712 -30.363 1.00 86.88 108 LEU A O 1
ATOM 844 N N . ALA A 1 109 ? 23.013 5.574 -31.508 1.00 84.81 109 ALA A N 1
ATOM 845 C CA . ALA A 1 109 ? 24.133 5.939 -30.639 1.00 84.81 109 ALA A CA 1
ATOM 846 C C . ALA A 1 109 ? 24.392 7.454 -30.591 1.00 84.81 109 ALA A C 1
ATOM 848 O O . ALA A 1 109 ? 24.784 7.968 -29.542 1.00 84.81 109 ALA A O 1
ATOM 849 N N . GLU A 1 110 ? 24.131 8.187 -31.678 1.00 84.62 110 GLU A N 1
ATOM 850 C CA . GLU A 1 110 ? 24.201 9.657 -31.692 1.00 84.62 110 GLU A CA 1
ATOM 851 C C . GLU A 1 110 ? 23.205 10.303 -30.718 1.00 84.62 110 GLU A C 1
ATOM 853 O O . GLU A 1 110 ? 23.509 11.333 -30.113 1.00 84.62 110 GLU A O 1
ATOM 858 N N . LYS A 1 111 ? 22.032 9.689 -30.531 1.00 79.38 111 LYS A N 1
ATOM 859 C CA . LYS A 1 111 ? 20.977 10.202 -29.649 1.00 79.38 111 LYS A CA 1
ATOM 860 C C . LYS A 1 111 ? 21.123 9.730 -28.208 1.00 79.38 111 LYS A C 1
ATOM 862 O O . LYS A 1 111 ? 20.938 10.514 -27.280 1.00 79.38 111 LYS A O 1
ATOM 867 N N . THR A 1 112 ? 21.435 8.450 -28.009 1.00 73.88 112 THR A N 1
ATOM 868 C CA . THR A 1 112 ? 21.477 7.821 -26.678 1.00 73.88 112 THR A CA 1
ATOM 869 C C . THR A 1 112 ? 22.848 7.927 -26.016 1.00 73.88 112 THR A C 1
ATOM 871 O O . THR A 1 112 ? 22.957 7.826 -24.794 1.00 73.88 112 THR A O 1
ATOM 874 N N . GLY A 1 113 ? 23.909 8.123 -26.805 1.00 75.38 113 GLY A N 1
ATOM 875 C CA . GLY A 1 113 ? 25.296 7.965 -26.375 1.00 75.38 113 GLY A CA 1
ATOM 876 C C . GLY A 1 113 ? 25.718 6.494 -26.243 1.00 75.38 113 GLY A C 1
ATOM 877 O O . GLY A 1 113 ? 25.021 5.580 -26.687 1.00 75.38 113 GLY A O 1
ATOM 878 N N . ASP A 1 114 ? 26.880 6.259 -25.623 1.00 71.88 114 ASP A N 1
ATOM 879 C CA . ASP A 1 114 ? 27.450 4.917 -25.427 1.00 71.88 114 ASP A CA 1
ATOM 880 C C . ASP A 1 114 ? 26.720 4.138 -24.315 1.00 71.88 114 ASP A C 1
ATOM 882 O O . ASP A 1 114 ? 27.073 4.212 -23.130 1.00 71.88 114 ASP A O 1
ATOM 886 N N . VAL A 1 115 ? 25.717 3.356 -24.724 1.00 74.31 115 VAL A N 1
ATOM 887 C CA . VAL A 1 115 ? 24.914 2.486 -23.848 1.00 74.31 115 VAL A CA 1
ATOM 888 C C . VAL A 1 115 ? 25.683 1.276 -23.307 1.00 74.31 115 VAL A C 1
ATOM 890 O O . VAL A 1 115 ? 25.210 0.632 -22.374 1.00 74.31 115 VAL A O 1
ATOM 893 N N . THR A 1 116 ? 26.868 0.957 -23.848 1.00 66.94 116 THR A N 1
ATOM 894 C CA . THR A 1 116 ? 27.693 -0.155 -23.340 1.00 66.94 116 THR A CA 1
ATOM 895 C C . THR A 1 116 ? 28.460 0.238 -22.084 1.00 66.94 116 THR A C 1
ATOM 897 O O . THR A 1 116 ? 28.660 -0.590 -21.196 1.00 66.94 116 THR A O 1
ATOM 900 N N . LYS A 1 117 ? 28.860 1.512 -21.986 1.00 65.88 117 LYS A N 1
ATOM 901 C CA . LYS A 1 117 ? 29.529 2.065 -20.802 1.00 65.88 117 LYS A CA 1
ATOM 902 C C . LYS A 1 117 ? 28.554 2.657 -19.795 1.00 65.88 117 LYS A C 1
ATOM 904 O O . LYS A 1 117 ? 28.814 2.573 -18.601 1.00 65.88 117 LYS A O 1
ATOM 909 N N . ASN A 1 118 ? 27.453 3.243 -20.266 1.00 66.56 118 ASN A N 1
ATOM 910 C CA . ASN A 1 118 ? 26.432 3.858 -19.420 1.00 66.56 118 ASN A CA 1
ATOM 911 C C . ASN A 1 118 ? 25.055 3.273 -19.766 1.00 66.56 118 ASN A C 1
ATOM 913 O O . ASN A 1 118 ? 24.289 3.903 -20.498 1.00 66.56 118 ASN A O 1
ATOM 917 N N . PRO A 1 119 ? 24.736 2.056 -19.292 1.00 64.12 119 PRO A N 1
ATOM 918 C CA . PRO A 1 119 ? 23.456 1.429 -19.585 1.00 64.12 119 PRO A CA 1
ATOM 919 C C . PRO A 1 119 ? 22.312 2.247 -18.978 1.00 64.12 119 PRO A C 1
ATOM 921 O O . PRO A 1 119 ? 22.192 2.374 -17.762 1.00 64.12 119 PRO A O 1
ATOM 924 N N . VAL A 1 120 ? 21.432 2.772 -19.833 1.00 70.00 120 VAL A N 1
ATOM 925 C CA . VAL A 1 120 ? 20.258 3.572 -19.440 1.00 70.00 120 VAL A CA 1
ATOM 926 C C . VAL A 1 120 ? 19.089 2.650 -19.064 1.00 70.00 120 VAL A C 1
ATOM 928 O O . VAL A 1 120 ? 17.982 2.765 -19.580 1.00 70.00 120 VAL A O 1
ATOM 931 N N . THR A 1 121 ? 19.347 1.643 -18.226 1.00 74.56 121 THR A N 1
ATOM 932 C CA . THR A 1 121 ? 18.340 0.636 -17.864 1.00 74.56 121 THR A CA 1
ATOM 933 C C . THR A 1 121 ? 17.850 0.861 -16.446 1.00 74.56 121 THR A C 1
ATOM 935 O O . THR A 1 121 ? 18.600 0.705 -15.489 1.00 74.56 121 THR A O 1
ATOM 938 N N . LEU A 1 122 ? 16.562 1.171 -16.325 1.00 81.69 122 LEU A N 1
ATOM 939 C CA . LEU A 1 122 ? 15.864 1.208 -15.047 1.00 81.69 122 LEU A CA 1
ATOM 940 C C . LEU A 1 122 ? 15.582 -0.225 -14.576 1.00 81.69 122 LEU A C 1
ATOM 942 O O . LEU A 1 122 ? 15.002 -1.032 -15.309 1.00 81.69 122 LEU A O 1
ATOM 946 N N . LYS A 1 123 ? 16.017 -0.538 -13.362 1.00 80.12 123 LYS A N 1
ATOM 947 C CA . LYS A 1 123 ? 15.801 -1.793 -12.643 1.00 80.12 123 LYS A CA 1
ATOM 948 C C . LYS A 1 123 ? 14.445 -1.780 -11.939 1.00 80.12 123 LYS A C 1
ATOM 950 O O . LYS A 1 123 ? 13.812 -0.737 -11.785 1.00 80.12 123 LYS A O 1
ATOM 955 N N . SER A 1 124 ? 14.014 -2.963 -11.500 1.00 76.50 124 SER A N 1
ATOM 956 C CA . SER A 1 124 ? 12.851 -3.138 -10.621 1.00 76.50 124 SER A CA 1
ATOM 957 C C . SER A 1 124 ? 11.602 -2.397 -11.085 1.00 76.50 124 SER A C 1
ATOM 959 O O . SER A 1 124 ? 10.954 -1.671 -10.342 1.00 76.50 124 SER A O 1
ATOM 961 N N . THR A 1 125 ? 11.249 -2.573 -12.350 1.00 82.88 125 THR A N 1
ATOM 962 C CA . THR A 1 125 ? 10.067 -1.925 -12.922 1.00 82.88 125 THR A CA 1
ATOM 963 C C . THR A 1 125 ? 8.777 -2.617 -12.519 1.00 82.88 125 THR A C 1
ATOM 965 O O . THR A 1 125 ? 7.714 -2.125 -12.847 1.00 82.88 125 THR A O 1
ATOM 968 N N . THR A 1 126 ? 8.826 -3.769 -11.853 1.00 89.56 126 THR A N 1
ATOM 969 C CA . THR A 1 126 ? 7.663 -4.631 -11.657 1.00 89.56 126 THR A CA 1
ATOM 970 C C . THR A 1 126 ? 7.514 -5.009 -10.191 1.00 89.56 126 THR A C 1
ATOM 972 O O . THR A 1 126 ? 8.441 -5.543 -9.586 1.00 89.56 126 THR A O 1
ATOM 975 N N . PHE A 1 127 ? 6.328 -4.759 -9.638 1.00 89.75 127 PHE A N 1
ATOM 976 C CA . PHE A 1 127 ? 6.020 -4.944 -8.225 1.00 89.75 127 PHE A CA 1
ATOM 977 C C . PHE A 1 127 ? 4.779 -5.815 -8.068 1.00 89.75 127 PHE A C 1
ATOM 979 O O . PHE A 1 127 ? 3.721 -5.521 -8.632 1.00 89.75 127 PHE A O 1
ATOM 986 N N . GLU A 1 128 ? 4.905 -6.873 -7.271 1.00 89.31 128 GLU A N 1
ATOM 987 C CA . GLU A 1 128 ? 3.761 -7.680 -6.863 1.00 89.31 128 GLU A CA 1
ATOM 988 C C . GLU A 1 128 ? 2.881 -6.866 -5.917 1.00 89.31 128 GLU A C 1
ATOM 990 O O . GLU A 1 128 ? 3.342 -6.249 -4.952 1.00 89.31 128 GLU A O 1
ATOM 995 N N . GLN A 1 129 ? 1.592 -6.861 -6.214 1.00 85.50 129 GLN A N 1
ATOM 996 C CA . GLN A 1 129 ? 0.584 -6.264 -5.371 1.00 85.50 129 GLN A CA 1
ATOM 997 C C . GLN A 1 129 ? -0.148 -7.425 -4.728 1.00 85.50 129 GLN A C 1
ATOM 999 O O . GLN A 1 129 ? -0.936 -8.091 -5.373 1.00 85.50 129 GLN A O 1
ATOM 1004 N N . GLY A 1 130 ? 0.134 -7.710 -3.470 1.00 85.75 130 GLY A N 1
ATOM 1005 C CA . GLY A 1 130 ? -0.548 -8.759 -2.729 1.00 85.75 130 GLY A CA 1
ATOM 1006 C C . GLY A 1 130 ? -1.818 -8.231 -2.095 1.00 85.75 130 GLY A C 1
ATOM 1007 O O . GLY A 1 130 ? -2.910 -8.258 -2.661 1.00 85.75 130 GLY A O 1
ATOM 1008 N N . ASN A 1 131 ? -1.615 -7.648 -0.924 1.00 93.31 131 ASN A N 1
ATOM 1009 C CA . ASN A 1 131 ? -2.631 -7.000 -0.119 1.00 93.31 131 ASN A CA 1
ATOM 1010 C C . ASN A 1 131 ? -2.666 -5.500 -0.424 1.00 93.31 131 ASN A C 1
ATOM 1012 O O . ASN A 1 131 ? -1.626 -4.838 -0.417 1.00 93.31 131 ASN A O 1
ATOM 1016 N N . PHE A 1 132 ? -3.846 -4.942 -0.682 1.00 94.56 132 PHE A N 1
ATOM 1017 C CA . PHE A 1 132 ? -3.982 -3.512 -0.953 1.00 94.56 132 PHE A CA 1
ATOM 1018 C C . PHE A 1 132 ? -5.375 -2.987 -0.621 1.00 94.56 132 PHE A C 1
ATOM 1020 O O . PHE A 1 132 ? -6.348 -3.730 -0.546 1.00 94.56 132 PHE A O 1
ATOM 1027 N N . TRP A 1 133 ? -5.471 -1.673 -0.460 1.00 95.81 133 TRP A N 1
ATOM 1028 C CA . TRP A 1 133 ? -6.738 -0.957 -0.443 1.00 95.81 133 TRP A CA 1
ATOM 1029 C C . TRP A 1 133 ? -6.904 -0.170 -1.735 1.00 95.81 133 TRP A C 1
ATOM 1031 O O . TRP A 1 133 ? -5.925 0.369 -2.264 1.00 95.81 133 TRP A O 1
ATOM 1041 N N . THR A 1 134 ? -8.140 -0.067 -2.218 1.00 94.38 134 THR A N 1
ATOM 1042 C CA . THR A 1 134 ? -8.492 0.812 -3.328 1.00 94.38 134 THR A CA 1
ATOM 1043 C C . THR A 1 134 ? -9.731 1.652 -3.054 1.00 94.38 134 THR A C 1
ATOM 1045 O O . THR A 1 134 ? -10.683 1.175 -2.448 1.00 94.38 134 THR A O 1
ATOM 1048 N N . ALA A 1 135 ? -9.740 2.889 -3.558 1.00 94.06 135 ALA A N 1
ATOM 1049 C CA . ALA A 1 135 ? -10.905 3.774 -3.535 1.00 94.06 135 ALA A CA 1
ATOM 1050 C C . ALA A 1 135 ? -11.998 3.380 -4.553 1.00 94.06 135 ALA A C 1
ATOM 1052 O O . ALA A 1 135 ? -13.089 3.955 -4.537 1.00 94.06 135 ALA A O 1
ATOM 1053 N N . HIS A 1 136 ? -11.719 2.448 -5.473 1.00 92.75 136 HIS A N 1
ATOM 1054 C CA . HIS A 1 136 ? -12.712 1.960 -6.433 1.00 92.75 136 HIS A CA 1
ATOM 1055 C C . HIS A 1 136 ? -13.885 1.264 -5.723 1.00 92.75 136 HIS A C 1
ATOM 1057 O O . HIS A 1 136 ? -13.741 0.739 -4.621 1.00 92.75 136 HIS A O 1
ATOM 1063 N N . PHE A 1 137 ? -15.063 1.295 -6.355 1.00 93.69 137 PHE A N 1
ATOM 1064 C CA . PHE A 1 137 ? -16.301 0.685 -5.842 1.00 93.69 137 PHE A CA 1
ATOM 1065 C C . PHE A 1 137 ? -16.683 1.106 -4.408 1.00 93.69 137 PHE A C 1
ATOM 1067 O O . PHE A 1 137 ? -17.309 0.346 -3.678 1.00 93.69 137 PHE A O 1
ATOM 1074 N N . GLY A 1 138 ? -16.324 2.330 -4.007 1.00 91.19 138 GLY A N 1
ATOM 1075 C CA . GLY A 1 138 ? -16.657 2.878 -2.688 1.00 91.19 138 GLY A CA 1
ATOM 1076 C C . GLY A 1 138 ? -15.654 2.550 -1.581 1.00 91.19 138 GLY A C 1
ATOM 1077 O O . GLY A 1 138 ? -15.900 2.920 -0.438 1.00 91.19 138 GLY A O 1
ATOM 1078 N N . GLY A 1 139 ? -14.524 1.919 -1.907 1.00 95.19 139 GLY A N 1
ATOM 1079 C CA . GLY A 1 139 ? -13.496 1.553 -0.937 1.00 95.19 139 GLY A CA 1
ATOM 1080 C C . GLY A 1 139 ? -13.501 0.056 -0.654 1.00 95.19 139 GLY A C 1
ATOM 1081 O O . GLY A 1 139 ? -14.467 -0.465 -0.101 1.00 95.19 139 GLY A O 1
ATOM 1082 N N . VAL A 1 140 ? -12.420 -0.640 -1.006 1.00 96.38 140 VAL A N 1
ATOM 1083 C CA . VAL A 1 140 ? -12.279 -2.085 -0.778 1.00 96.38 140 VAL A CA 1
ATOM 1084 C C . VAL A 1 140 ? -10.854 -2.405 -0.336 1.00 96.38 140 VAL A C 1
ATOM 1086 O O . VAL A 1 140 ? -9.893 -2.022 -1.003 1.00 96.38 140 VAL A O 1
ATOM 1089 N N . TYR A 1 141 ? -10.719 -3.124 0.776 1.00 96.25 141 TYR A N 1
ATOM 1090 C CA . TYR A 1 141 ? -9.490 -3.807 1.169 1.00 96.25 141 TYR A CA 1
ATOM 1091 C C . TYR A 1 141 ? -9.493 -5.207 0.569 1.00 96.25 141 TYR A C 1
ATOM 1093 O O . TYR A 1 141 ? -10.429 -5.974 0.793 1.00 96.2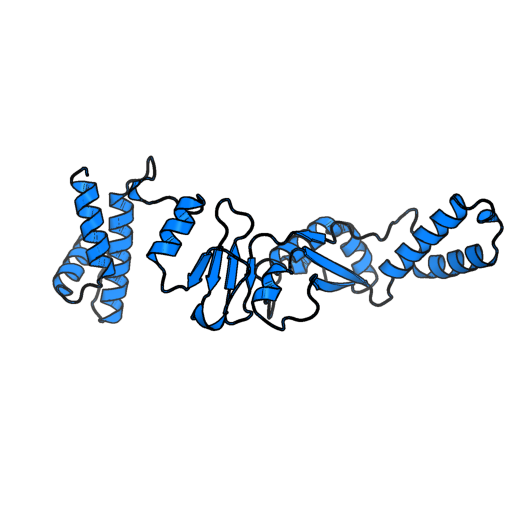5 141 TYR A O 1
ATOM 1101 N N . LEU A 1 142 ? -8.442 -5.544 -0.166 1.00 95.69 142 LEU A N 1
ATOM 1102 C CA . LEU A 1 142 ? -8.196 -6.884 -0.667 1.00 95.69 142 LEU A CA 1
ATOM 1103 C C . LEU A 1 142 ? -7.011 -7.488 0.084 1.00 95.69 142 LEU A C 1
ATOM 1105 O O . LEU A 1 142 ? -5.893 -6.983 -0.007 1.00 95.69 142 LEU A O 1
ATOM 1109 N N . LEU A 1 143 ? -7.271 -8.565 0.824 1.00 95.19 143 LEU A N 1
ATOM 1110 C CA . LEU A 1 143 ? -6.294 -9.268 1.647 1.00 95.19 143 LEU A CA 1
ATOM 1111 C C . LEU A 1 143 ? -6.194 -10.717 1.158 1.00 95.19 143 LEU A C 1
ATOM 1113 O O . LEU A 1 143 ? -6.889 -11.600 1.658 1.00 95.19 143 LEU A O 1
ATOM 1117 N N . ARG A 1 144 ? -5.387 -10.943 0.118 1.00 91.69 144 ARG A N 1
ATOM 1118 C CA . ARG A 1 144 ? -5.237 -12.246 -0.555 1.00 91.69 144 ARG A CA 1
ATOM 1119 C C . ARG A 1 144 ? -3.980 -13.017 -0.171 1.00 91.69 144 ARG A C 1
ATOM 1121 O O . ARG A 1 144 ? -3.994 -14.240 -0.253 1.00 91.69 144 ARG A O 1
ATOM 1128 N N . ASP A 1 145 ? -2.946 -12.328 0.296 1.00 91.31 145 ASP A N 1
ATOM 1129 C CA . ASP A 1 145 ? -1.672 -12.934 0.690 1.00 91.31 145 ASP A CA 1
ATOM 1130 C C . ASP A 1 145 ? -1.688 -13.229 2.192 1.00 91.31 145 ASP A C 1
ATOM 1132 O O . ASP A 1 145 ? -0.869 -12.719 2.954 1.00 91.31 145 ASP A O 1
ATOM 1136 N N . LEU A 1 146 ? -2.694 -13.987 2.627 1.00 92.69 146 LEU A N 1
ATOM 1137 C CA . LEU A 1 146 ? -2.901 -14.401 4.013 1.00 92.69 146 LEU A CA 1
ATOM 1138 C C . LEU A 1 146 ? -3.341 -15.868 4.054 1.00 92.69 146 LEU A C 1
ATOM 1140 O O . LEU A 1 146 ? -3.834 -16.400 3.058 1.00 92.69 146 LEU A O 1
ATOM 1144 N N . ALA A 1 147 ? -3.212 -16.512 5.217 1.00 92.25 147 ALA A N 1
ATOM 1145 C CA . ALA A 1 147 ? -3.672 -17.889 5.416 1.00 92.25 147 ALA A CA 1
ATOM 1146 C C . ALA A 1 147 ? -5.182 -18.033 5.156 1.00 92.25 147 ALA A C 1
ATOM 1148 O O . ALA A 1 147 ? -5.631 -19.008 4.549 1.00 92.25 147 ALA A O 1
ATOM 1149 N N . HIS A 1 148 ? -5.958 -17.027 5.560 1.00 94.00 148 HIS A N 1
ATOM 1150 C CA . HIS A 1 148 ? -7.390 -16.938 5.320 1.00 94.00 148 HIS A CA 1
ATOM 1151 C C . HIS A 1 148 ? -7.702 -15.646 4.561 1.00 94.00 148 HIS A C 1
ATOM 1153 O O . HIS A 1 148 ? -7.919 -14.620 5.198 1.00 94.00 148 HIS A O 1
ATOM 1159 N N . PRO A 1 149 ? -7.739 -15.673 3.215 1.00 95.75 149 PRO A N 1
ATOM 1160 C CA . PRO A 1 149 ? -8.026 -14.497 2.400 1.00 95.75 149 PRO A CA 1
ATOM 1161 C C . PRO A 1 149 ? -9.426 -13.915 2.611 1.00 95.75 149 PRO A C 1
ATOM 1163 O O . PRO A 1 149 ? -10.408 -14.663 2.647 1.00 95.75 149 PRO A O 1
ATOM 1166 N N . ALA A 1 150 ? -9.537 -12.585 2.639 1.00 96.44 150 ALA A N 1
ATOM 1167 C CA . ALA A 1 150 ? -10.827 -11.893 2.620 1.00 96.44 150 ALA A CA 1
ATOM 1168 C C . ALA A 1 150 ? -10.787 -10.557 1.863 1.00 96.44 150 ALA A C 1
ATOM 1170 O O . ALA A 1 150 ? -9.733 -9.949 1.664 1.00 96.44 150 ALA A O 1
ATOM 1171 N N . ALA A 1 151 ? -11.968 -10.092 1.460 1.00 96.81 151 ALA A N 1
ATOM 1172 C CA . ALA A 1 151 ? -12.193 -8.718 1.036 1.00 96.81 151 ALA A CA 1
ATOM 1173 C C . ALA A 1 151 ? -13.049 -7.992 2.081 1.00 96.81 151 ALA A C 1
ATOM 1175 O O . ALA A 1 151 ? -14.001 -8.566 2.609 1.00 96.81 151 ALA A O 1
ATOM 1176 N N . ILE A 1 152 ? -12.721 -6.733 2.369 1.00 97.06 152 ILE A N 1
ATOM 1177 C CA . ILE A 1 152 ? -13.480 -5.886 3.298 1.00 97.06 152 ILE A CA 1
ATOM 1178 C C . ILE A 1 152 ? -13.914 -4.630 2.547 1.00 97.06 152 ILE A C 1
ATOM 1180 O O . ILE A 1 152 ? -13.075 -3.836 2.118 1.00 97.06 152 ILE A O 1
ATOM 1184 N N . SER A 1 153 ? -15.218 -4.448 2.366 1.00 97.00 153 SER A N 1
ATOM 1185 C CA . SER A 1 153 ? -15.785 -3.240 1.775 1.00 97.00 153 SER A CA 1
ATOM 1186 C C . SER A 1 153 ? -15.948 -2.142 2.822 1.00 97.00 153 SER A C 1
ATOM 1188 O O . SER A 1 153 ? -16.331 -2.400 3.959 1.00 97.00 153 SER A O 1
ATOM 1190 N N . VAL A 1 154 ? -15.670 -0.900 2.430 1.00 95.94 154 VAL A N 1
ATOM 1191 C CA . VAL A 1 154 ? -16.001 0.289 3.228 1.00 95.94 154 VAL A CA 1
ATOM 1192 C C . VAL A 1 154 ? -17.495 0.611 3.121 1.00 95.94 154 VAL A C 1
ATOM 1194 O O . VAL A 1 154 ? -18.084 1.125 4.068 1.00 95.94 154 VAL A O 1
ATOM 1197 N N . GLY A 1 155 ? -18.106 0.319 1.970 1.00 93.19 155 GLY A N 1
ATOM 1198 C CA . GLY A 1 155 ? -19.543 0.453 1.752 1.00 93.19 155 GLY A CA 1
ATOM 1199 C C . GLY A 1 155 ? -20.301 -0.860 1.985 1.00 93.19 155 GLY A C 1
ATOM 1200 O O . GLY A 1 155 ? -19.699 -1.861 2.364 1.00 93.19 155 GLY A O 1
ATOM 1201 N N . PRO A 1 156 ? -21.618 -0.877 1.712 1.00 93.69 156 PRO A N 1
ATOM 1202 C CA . PRO A 1 156 ? -22.421 -2.095 1.798 1.00 93.69 156 PRO A CA 1
ATOM 1203 C C . PRO A 1 156 ? -21.899 -3.163 0.834 1.00 93.69 156 PRO A C 1
ATOM 1205 O O . PRO A 1 156 ? -21.847 -2.931 -0.384 1.00 93.69 156 PRO A O 1
ATOM 1208 N N . LYS A 1 157 ? -21.520 -4.329 1.365 1.00 93.19 157 LYS A N 1
ATOM 1209 C CA . LYS A 1 157 ? -20.915 -5.421 0.585 1.00 93.19 157 LYS A CA 1
ATOM 1210 C C . LYS A 1 157 ? -21.843 -5.972 -0.496 1.00 93.19 157 LYS A C 1
ATOM 1212 O O . LYS A 1 157 ? -21.365 -6.442 -1.526 1.00 93.19 157 LYS A O 1
ATOM 1217 N N . GLU A 1 158 ? -23.159 -5.842 -0.333 1.00 92.06 158 GLU A N 1
ATOM 1218 C CA . GLU A 1 158 ? -24.173 -6.289 -1.297 1.00 92.06 158 GLU A CA 1
ATOM 1219 C C . GLU A 1 158 ? -24.005 -5.599 -2.656 1.00 92.06 158 GLU A C 1
ATOM 1221 O O . GLU A 1 158 ? -24.289 -6.190 -3.698 1.00 92.06 158 GLU A O 1
ATOM 1226 N N . LYS A 1 159 ? -23.494 -4.359 -2.665 1.00 91.62 159 LYS A N 1
ATOM 1227 C CA . LYS A 1 159 ? -23.246 -3.594 -3.897 1.00 91.62 159 LYS A CA 1
ATOM 1228 C C . LYS A 1 159 ? -22.077 -4.137 -4.717 1.00 91.62 159 LYS A C 1
ATOM 1230 O O . LYS A 1 159 ? -21.993 -3.832 -5.904 1.00 91.62 159 LYS A O 1
ATOM 1235 N N . LEU A 1 160 ? -21.177 -4.913 -4.108 1.00 91.00 160 LEU A N 1
ATOM 1236 C CA . LEU A 1 160 ? -20.039 -5.513 -4.808 1.00 91.00 160 LEU A CA 1
ATOM 1237 C C . LEU A 1 160 ? -20.421 -6.789 -5.569 1.00 91.00 160 LEU A C 1
ATOM 1239 O O . LEU A 1 160 ? -19.695 -7.196 -6.477 1.00 91.00 160 LEU A O 1
ATOM 1243 N N . GLY A 1 161 ? -21.564 -7.392 -5.236 1.00 89.62 161 GLY A N 1
ATOM 1244 C CA . GLY A 1 161 ? -22.021 -8.639 -5.839 1.00 89.62 161 GLY A CA 1
ATOM 1245 C C . GLY A 1 161 ? -21.101 -9.824 -5.527 1.00 89.62 161 GLY A C 1
ATOM 1246 O O . GLY A 1 161 ? -20.384 -9.845 -4.528 1.00 89.62 161 GLY A O 1
ATOM 1247 N N . ALA A 1 162 ? -21.142 -10.842 -6.387 1.00 90.31 162 ALA A N 1
ATOM 1248 C CA . ALA A 1 162 ? -20.314 -12.032 -6.232 1.00 90.31 162 ALA A CA 1
ATOM 1249 C C . ALA A 1 162 ? -18.850 -11.731 -6.591 1.00 90.31 162 ALA A C 1
ATOM 1251 O O . ALA A 1 162 ? -18.536 -11.380 -7.730 1.00 90.31 162 ALA A O 1
ATOM 1252 N N . LEU A 1 163 ? -17.955 -11.906 -5.620 1.00 93.12 163 LEU A N 1
ATOM 1253 C CA . LEU A 1 163 ? -16.511 -11.764 -5.794 1.00 93.12 163 LEU A CA 1
ATOM 1254 C C . LEU A 1 163 ? -15.827 -13.139 -5.816 1.00 93.12 163 LEU A C 1
ATOM 1256 O O . LEU A 1 163 ? -16.307 -14.067 -5.163 1.00 93.12 163 LEU A O 1
ATOM 1260 N N . PRO A 1 164 ? -14.678 -13.284 -6.498 1.00 93.19 164 PRO A N 1
ATOM 1261 C CA . PRO A 1 164 ? -13.887 -14.516 -6.507 1.00 93.19 164 PRO A CA 1
ATOM 1262 C C . PRO A 1 164 ? -13.071 -14.681 -5.208 1.00 93.19 164 PRO A C 1
ATOM 1264 O O . PRO A 1 164 ? -11.863 -14.907 -5.233 1.00 93.19 164 PRO A O 1
ATOM 1267 N N . ILE A 1 165 ? -13.729 -14.550 -4.055 1.00 93.31 165 ILE A N 1
ATOM 1268 C CA . ILE A 1 165 ? -13.149 -14.763 -2.729 1.00 93.31 165 ILE A CA 1
ATOM 1269 C C . ILE A 1 165 ? -14.179 -15.386 -1.801 1.00 93.31 165 ILE A C 1
ATOM 1271 O O . ILE A 1 165 ? -15.374 -15.128 -1.911 1.00 93.31 165 ILE A O 1
ATOM 1275 N N . ARG A 1 166 ? -13.707 -16.222 -0.875 1.00 91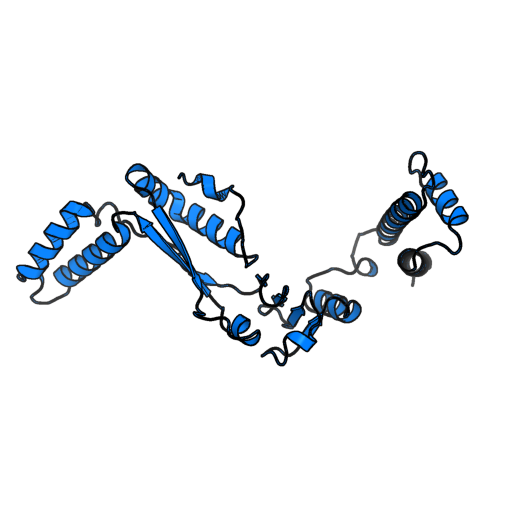.56 166 ARG A N 1
ATOM 1276 C CA . ARG A 1 166 ? -14.586 -16.959 0.036 1.00 91.56 166 ARG A CA 1
ATOM 1277 C C . ARG A 1 166 ? -15.269 -16.054 1.059 1.00 91.56 166 ARG A C 1
ATOM 1279 O O . ARG A 1 166 ? -16.427 -16.287 1.386 1.00 91.56 166 ARG A O 1
ATOM 1286 N N . TYR A 1 167 ? -14.540 -15.072 1.579 1.00 94.25 167 TYR A N 1
ATOM 1287 C CA . TYR A 1 167 ? -15.008 -14.199 2.646 1.00 94.25 167 TYR A CA 1
ATOM 1288 C C . TYR A 1 167 ? -15.063 -12.757 2.154 1.00 94.25 167 TYR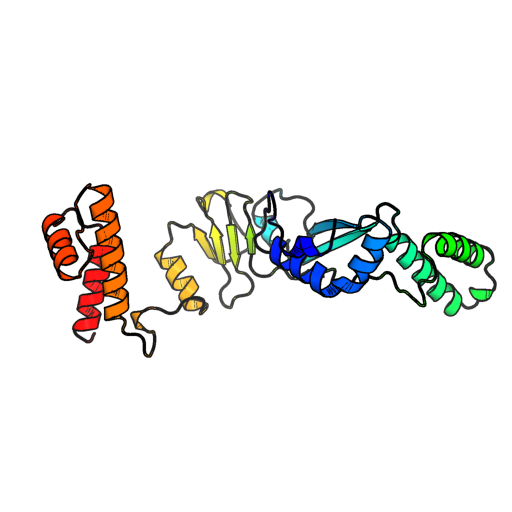 A C 1
ATOM 1290 O O . TYR A 1 167 ? -14.055 -12.198 1.715 1.00 94.25 167 TYR A O 1
ATOM 1298 N N . LEU A 1 168 ? -16.258 -12.179 2.228 1.00 96.25 168 LEU A N 1
ATOM 1299 C CA . LEU A 1 168 ? -16.529 -10.779 1.947 1.00 96.25 168 LEU A CA 1
ATOM 1300 C C . LEU A 1 168 ? -17.232 -10.178 3.164 1.00 96.25 168 LEU A C 1
ATOM 1302 O O . LEU A 1 168 ? -18.303 -10.646 3.553 1.00 96.25 168 LEU A O 1
ATOM 1306 N N . PHE A 1 169 ? -16.617 -9.150 3.731 1.00 96.56 169 PHE A N 1
ATOM 1307 C CA . PHE A 1 169 ? -17.133 -8.389 4.862 1.00 96.56 169 PHE A CA 1
ATOM 1308 C C . PHE A 1 169 ? -17.410 -6.942 4.454 1.00 96.56 169 PHE A C 1
ATOM 1310 O O . PHE A 1 169 ? -16.847 -6.445 3.475 1.00 96.56 169 PHE A O 1
ATOM 1317 N N . ASP A 1 170 ? -18.227 -6.253 5.234 1.00 96.31 170 ASP A N 1
ATOM 1318 C CA . ASP A 1 170 ? -18.274 -4.793 5.296 1.00 96.31 170 ASP A CA 1
ATOM 1319 C C . ASP A 1 170 ? -17.921 -4.308 6.711 1.00 96.31 170 ASP A C 1
ATOM 1321 O O . ASP A 1 170 ? -17.694 -5.103 7.622 1.00 96.31 170 ASP A O 1
ATOM 1325 N N . LEU A 1 171 ? -17.851 -2.992 6.914 1.00 94.88 171 LEU A N 1
ATOM 1326 C CA . LEU A 1 171 ? -17.503 -2.411 8.216 1.00 94.88 171 LEU A CA 1
ATOM 1327 C C . LEU A 1 171 ? -18.569 -2.619 9.311 1.00 94.88 171 LEU A C 1
ATOM 1329 O O . LEU A 1 171 ? -18.301 -2.303 10.477 1.00 94.88 171 LEU A O 1
ATOM 1333 N N . GLU A 1 172 ? -19.758 -3.129 8.975 1.00 94.88 172 GLU A N 1
ATOM 1334 C CA . GLU A 1 172 ? -20.787 -3.495 9.954 1.00 94.88 172 GLU A CA 1
ATOM 1335 C C . GLU A 1 172 ? -20.513 -4.882 10.561 1.00 94.88 172 GLU A C 1
ATOM 1337 O O . GLU A 1 172 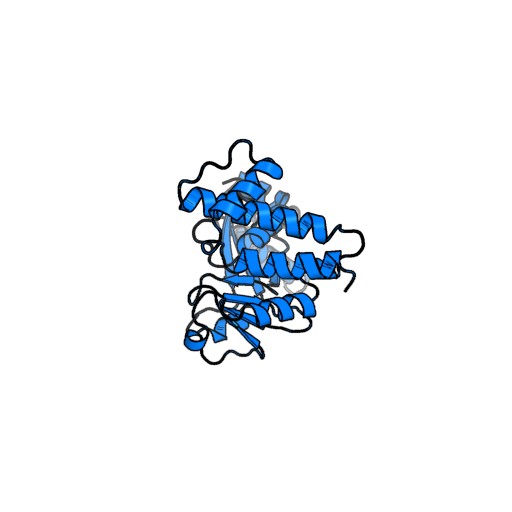? -20.826 -5.106 11.734 1.00 94.88 172 GLU A O 1
ATOM 1342 N N . ASP A 1 173 ? -19.811 -5.765 9.840 1.00 94.88 173 ASP A N 1
ATOM 1343 C CA . ASP A 1 173 ? -19.368 -7.094 10.291 1.00 94.88 173 ASP A CA 1
ATOM 1344 C C . ASP A 1 173 ? -18.201 -7.044 11.307 1.00 94.88 173 ASP A C 1
ATOM 1346 O O . ASP A 1 173 ? -17.189 -7.743 11.188 1.00 94.88 173 ASP A O 1
ATOM 1350 N N . ARG A 1 174 ? -18.304 -6.197 12.338 1.00 92.62 174 ARG A N 1
ATOM 1351 C CA . ARG A 1 174 ? -17.206 -5.894 13.277 1.00 92.62 174 ARG A CA 1
ATOM 1352 C C . ARG A 1 174 ? -16.624 -7.135 13.955 1.00 92.62 174 ARG A C 1
ATOM 1354 O O . ARG A 1 174 ? -15.406 -7.258 14.061 1.00 92.62 174 ARG A O 1
ATOM 1361 N N . ASN A 1 175 ? -17.481 -8.052 14.405 1.00 91.56 175 ASN A N 1
ATOM 1362 C CA . ASN A 1 175 ? -17.050 -9.271 15.095 1.00 91.56 175 ASN A CA 1
ATOM 1363 C C . ASN A 1 175 ? -16.350 -10.241 14.137 1.00 91.56 175 ASN A C 1
ATOM 1365 O O . ASN A 1 175 ? -15.347 -10.852 14.501 1.00 91.56 175 ASN A O 1
ATOM 1369 N N . GLN A 1 176 ? -16.852 -10.368 12.908 1.00 94.50 176 GLN A N 1
ATOM 1370 C CA . GLN A 1 176 ? -16.256 -11.226 11.890 1.00 94.50 176 GLN A CA 1
ATOM 1371 C C . GLN A 1 176 ? -14.917 -10.660 11.421 1.00 94.50 176 GLN A C 1
ATOM 1373 O O . GLN A 1 176 ? -13.971 -11.427 11.271 1.00 94.50 176 GLN A O 1
ATOM 1378 N N . ILE A 1 177 ? -14.806 -9.336 11.261 1.00 95.31 177 ILE A N 1
ATOM 1379 C CA . ILE A 1 177 ? -13.535 -8.666 10.964 1.00 95.31 177 ILE A CA 1
ATOM 1380 C C . ILE A 1 177 ? -12.541 -8.881 12.105 1.00 95.31 177 ILE A C 1
ATOM 1382 O O . ILE A 1 177 ? -11.407 -9.264 11.841 1.00 95.31 177 ILE A O 1
ATOM 1386 N N . ALA A 1 178 ? -12.943 -8.679 13.364 1.00 92.19 178 ALA A N 1
ATOM 1387 C CA . ALA A 1 178 ? -12.059 -8.903 14.509 1.00 92.19 178 ALA A CA 1
ATOM 1388 C C . ALA A 1 178 ? -11.536 -10.348 14.543 1.00 92.19 178 ALA A C 1
ATOM 1390 O O . ALA A 1 178 ? -10.330 -10.559 14.654 1.00 92.19 178 ALA A O 1
ATOM 1391 N N . HIS A 1 179 ? -12.424 -11.327 14.353 1.00 92.75 179 HIS A N 1
ATOM 1392 C CA . HIS A 1 179 ? -12.040 -12.734 14.280 1.00 92.75 179 HIS A CA 1
ATOM 1393 C C . HIS A 1 179 ? -11.143 -13.036 13.073 1.00 92.75 179 HIS A C 1
ATOM 1395 O O . HIS A 1 179 ? -10.175 -13.773 13.198 1.00 92.75 179 HIS A O 1
ATOM 1401 N N . PHE A 1 180 ? -11.421 -12.448 11.908 1.00 95.00 180 PHE A N 1
ATOM 1402 C CA . PHE A 1 180 ? -10.578 -12.566 10.719 1.00 95.00 180 PHE A CA 1
ATOM 1403 C C . PHE A 1 180 ? -9.163 -12.019 10.957 1.00 95.00 180 PHE A C 1
ATOM 1405 O O . PHE A 1 180 ? -8.190 -12.631 10.516 1.00 95.00 180 PHE A O 1
ATOM 1412 N N . LEU A 1 181 ? -9.048 -10.870 11.629 1.00 94.12 181 LEU A N 1
ATOM 1413 C CA . LEU A 1 181 ? -7.761 -10.258 11.943 1.00 94.12 181 LEU A CA 1
ATOM 1414 C C . LEU A 1 181 ? -6.974 -11.123 12.932 1.00 94.12 181 LEU A C 1
ATOM 1416 O O . LEU A 1 181 ? -5.780 -11.317 12.734 1.00 94.12 181 LEU A O 1
ATOM 1420 N N . GLU A 1 182 ? -7.635 -11.658 13.959 1.00 91.81 182 GLU A N 1
ATOM 1421 C CA . GLU A 1 182 ? -7.028 -12.578 14.928 1.00 91.81 182 GLU A CA 1
ATOM 1422 C C . GLU A 1 182 ? -6.585 -13.886 14.256 1.00 91.81 182 GLU A C 1
ATOM 1424 O O . GLU A 1 182 ? -5.448 -14.307 14.422 1.00 91.81 182 GLU A O 1
ATOM 1429 N N . LEU A 1 183 ? -7.445 -14.493 13.431 1.00 93.44 183 LEU A N 1
ATOM 1430 C CA . LEU A 1 183 ? -7.171 -15.753 12.731 1.00 93.44 183 LEU A CA 1
ATOM 1431 C C . LEU A 1 183 ? -5.974 -15.664 11.769 1.00 93.44 183 LEU A C 1
ATOM 1433 O O . LEU A 1 183 ? -5.333 -16.672 11.486 1.00 93.44 183 LEU A O 1
ATOM 1437 N N . ASN A 1 184 ? -5.692 -14.471 11.242 1.00 94.38 184 ASN A N 1
ATOM 1438 C CA . ASN A 1 184 ? -4.546 -14.213 10.371 1.00 94.38 184 ASN A CA 1
ATOM 1439 C C . ASN A 1 184 ? -3.342 -13.605 11.114 1.00 94.38 184 ASN A C 1
ATOM 1441 O O . ASN A 1 184 ? -2.437 -13.099 10.451 1.00 94.38 184 ASN A O 1
ATOM 1445 N N . ASP A 1 185 ? -3.342 -13.604 12.452 1.00 91.62 185 ASP A N 1
ATOM 1446 C CA . ASP A 1 185 ? -2.286 -13.023 13.295 1.00 91.62 185 ASP A CA 1
ATOM 1447 C C . ASP A 1 185 ? -1.983 -11.539 12.977 1.00 91.62 185 ASP A C 1
ATOM 1449 O O . ASP A 1 185 ? -0.864 -11.051 13.140 1.00 91.62 185 ASP A O 1
ATOM 1453 N N . LEU A 1 186 ? -2.986 -10.787 12.505 1.00 90.56 186 LEU A N 1
ATOM 1454 C CA . LEU A 1 186 ? -2.857 -9.363 12.165 1.00 90.56 186 LEU A CA 1
ATOM 1455 C C . LEU A 1 186 ? -3.080 -8.441 13.368 1.00 90.56 186 LEU A C 1
ATOM 1457 O O . LEU A 1 186 ? -2.738 -7.258 13.316 1.00 90.56 186 LEU A O 1
ATOM 1461 N N . VAL A 1 187 ? -3.684 -8.963 14.436 1.00 89.69 187 VAL A N 1
ATOM 1462 C CA . VAL A 1 187 ? -3.924 -8.259 15.698 1.00 89.69 187 VAL A CA 1
ATOM 1463 C C . VAL A 1 187 ? -3.685 -9.198 16.871 1.00 89.69 187 VAL A C 1
ATOM 1465 O O . VAL A 1 187 ? -3.950 -10.393 16.783 1.00 89.69 187 VAL A O 1
ATOM 1468 N N . GLU A 1 188 ? -3.246 -8.639 17.994 1.00 82.00 188 GLU A N 1
ATOM 1469 C CA . GLU A 1 188 ? -3.132 -9.362 19.258 1.00 82.00 188 GLU A CA 1
ATOM 1470 C C . GLU A 1 188 ? -4.255 -8.905 20.206 1.00 82.00 188 GLU A C 1
ATOM 1472 O O . GLU A 1 188 ? -4.354 -7.708 20.512 1.00 82.00 188 GLU A O 1
ATOM 1477 N N . PRO A 1 189 ? -5.130 -9.812 20.680 1.00 78.94 189 PRO A N 1
ATOM 1478 C CA . PRO A 1 189 ? -6.148 -9.460 21.660 1.00 78.94 189 PRO A CA 1
ATOM 1479 C C . PRO A 1 189 ? -5.512 -8.978 22.967 1.00 78.94 189 PRO A C 1
ATOM 1481 O O . PRO A 1 189 ? -4.650 -9.647 23.534 1.00 78.94 189 PRO A O 1
ATOM 1484 N N . ILE A 1 190 ? -6.006 -7.858 23.505 1.00 75.06 190 ILE A N 1
ATOM 1485 C CA . ILE A 1 190 ? -5.493 -7.252 24.751 1.00 75.06 190 ILE A CA 1
ATOM 1486 C C . ILE A 1 190 ? -5.488 -8.257 25.913 1.00 75.06 190 ILE A C 1
ATOM 1488 O O . ILE A 1 190 ? -4.578 -8.246 26.733 1.00 75.06 190 ILE A O 1
ATOM 1492 N N . VAL A 1 191 ? -6.494 -9.133 25.975 1.00 69.19 191 VAL A N 1
ATOM 1493 C CA . VAL A 1 191 ? -6.623 -10.158 27.023 1.00 69.19 191 VAL A CA 1
ATOM 1494 C C . VAL A 1 191 ? -5.605 -11.297 26.898 1.00 69.19 191 VAL A C 1
ATOM 1496 O O . VAL A 1 191 ? -5.277 -11.918 27.903 1.00 69.19 191 VAL A O 1
ATOM 1499 N N . ASN A 1 192 ? -5.080 -11.548 25.696 1.00 66.81 192 ASN A N 1
ATOM 1500 C CA . ASN A 1 192 ? -4.132 -12.631 25.417 1.00 66.81 192 ASN A CA 1
ATOM 1501 C C . ASN A 1 192 ? -2.672 -12.145 25.371 1.00 66.81 192 ASN A C 1
ATOM 1503 O O . ASN A 1 192 ? -1.755 -12.970 25.362 1.00 66.81 192 ASN A O 1
ATOM 1507 N N . ALA A 1 193 ? -2.451 -10.826 25.362 1.00 63.91 193 ALA A N 1
ATOM 1508 C CA . ALA A 1 193 ? -1.135 -10.225 25.211 1.00 63.91 193 ALA A CA 1
ATOM 1509 C C . ALA A 1 193 ? -0.238 -10.484 26.432 1.00 63.91 193 ALA A C 1
ATOM 1511 O O . ALA A 1 193 ? -0.454 -9.961 27.531 1.00 63.91 193 ALA A O 1
ATOM 1512 N N . ARG A 1 194 ? 0.801 -11.308 26.255 1.00 57.94 194 ARG A N 1
ATOM 1513 C CA . ARG A 1 194 ? 1.718 -11.684 27.343 1.00 57.94 194 ARG A CA 1
ATOM 1514 C C . ARG A 1 194 ? 2.558 -10.480 27.780 1.00 57.94 194 ARG A C 1
ATOM 1516 O O . ARG A 1 194 ? 3.312 -9.925 26.991 1.00 57.94 194 ARG A O 1
ATOM 1523 N N . GLY A 1 195 ? 2.487 -10.121 29.063 1.00 62.25 195 GLY A N 1
ATOM 1524 C CA . GLY A 1 195 ? 3.317 -9.061 29.657 1.00 62.25 195 GLY A CA 1
ATOM 1525 C C . GLY A 1 195 ? 2.752 -7.639 29.541 1.00 62.25 195 GLY A C 1
ATOM 1526 O O . GLY A 1 195 ? 3.382 -6.704 30.031 1.00 62.25 195 GLY A O 1
ATOM 1527 N N . LEU A 1 196 ? 1.563 -7.469 28.955 1.00 64.56 196 LEU A N 1
ATOM 1528 C CA . LEU A 1 196 ? 0.801 -6.220 28.991 1.00 64.56 196 LEU A CA 1
ATOM 1529 C C . LEU A 1 196 ? -0.184 -6.242 30.168 1.00 64.56 196 LEU A C 1
ATOM 1531 O O . LEU A 1 196 ? -0.914 -7.211 30.363 1.00 64.56 196 LEU A O 1
ATOM 1535 N N . ASP A 1 197 ? -0.235 -5.158 30.949 1.00 78.56 197 ASP A N 1
ATOM 1536 C CA . ASP A 1 197 ? -1.306 -4.951 31.933 1.00 78.56 197 ASP A CA 1
ATOM 1537 C C . ASP A 1 197 ? -2.603 -4.628 31.174 1.00 78.56 197 ASP A C 1
ATOM 1539 O O . ASP A 1 197 ? -2.940 -3.467 30.919 1.00 78.56 197 ASP A O 1
ATOM 1543 N N . ALA A 1 198 ? -3.317 -5.683 30.773 1.00 80.94 198 ALA A N 1
ATOM 1544 C CA . ALA A 1 198 ? -4.591 -5.601 30.067 1.00 80.94 198 ALA A CA 1
ATOM 1545 C C . ALA A 1 198 ? -5.585 -4.684 30.798 1.00 80.94 198 ALA A C 1
ATOM 1547 O O . ALA A 1 198 ? -6.279 -3.886 30.165 1.00 80.94 198 ALA A O 1
ATOM 1548 N N . ALA A 1 199 ? -5.605 -4.720 32.134 1.00 83.12 199 ALA A N 1
ATOM 1549 C CA . ALA A 1 199 ? -6.467 -3.864 32.936 1.00 83.12 199 ALA A CA 1
ATOM 1550 C C . ALA A 1 199 ? -6.061 -2.383 32.835 1.00 83.12 199 ALA A C 1
ATOM 1552 O O . ALA A 1 199 ? -6.924 -1.506 32.769 1.00 83.12 199 ALA A O 1
ATOM 1553 N N . ALA A 1 200 ? -4.765 -2.060 32.793 1.00 86.81 200 ALA A N 1
ATOM 1554 C CA . ALA A 1 200 ? -4.307 -0.690 32.550 1.00 86.81 200 ALA A CA 1
ATOM 1555 C C . ALA A 1 200 ? -4.702 -0.177 31.158 1.00 86.81 200 ALA A C 1
ATOM 1557 O O . ALA A 1 200 ? -5.198 0.948 31.061 1.00 86.81 200 ALA A O 1
ATOM 1558 N N . VAL A 1 201 ? -4.547 -0.993 30.110 1.00 86.81 201 VAL A N 1
ATOM 1559 C CA . VAL A 1 201 ? -4.936 -0.620 28.738 1.00 86.81 201 VAL A CA 1
ATOM 1560 C C . VAL A 1 201 ? -6.444 -0.386 28.645 1.00 86.81 201 VAL A C 1
ATOM 1562 O O . VAL A 1 201 ? -6.875 0.644 28.126 1.00 86.81 201 VAL A O 1
ATOM 1565 N N . LEU A 1 202 ? -7.252 -1.298 29.194 1.00 87.25 202 LEU A N 1
ATOM 1566 C CA . LEU A 1 202 ? -8.711 -1.163 29.220 1.00 87.25 202 LEU A CA 1
ATOM 1567 C C . LEU A 1 202 ? -9.141 0.113 29.954 1.00 87.25 202 LEU A C 1
ATOM 1569 O O . LEU A 1 202 ? -9.923 0.891 29.407 1.00 87.25 202 LEU A O 1
ATOM 1573 N N . ARG A 1 203 ? -8.574 0.390 31.138 1.00 88.19 203 ARG A N 1
ATOM 1574 C CA . ARG A 1 203 ? -8.842 1.632 31.887 1.00 88.19 203 ARG A CA 1
ATOM 1575 C C . ARG A 1 203 ? -8.485 2.879 31.082 1.00 88.19 203 ARG A C 1
ATOM 1577 O O . ARG A 1 203 ? -9.283 3.804 31.025 1.00 88.19 203 ARG A O 1
ATOM 1584 N N . GLN A 1 204 ? -7.338 2.886 30.406 1.00 90.00 204 GLN A N 1
ATOM 1585 C CA . GLN A 1 204 ? -6.934 4.018 29.572 1.00 90.00 204 GLN A CA 1
ATOM 1586 C C . GLN A 1 204 ? -7.911 4.261 28.409 1.00 90.00 204 GLN A C 1
ATOM 1588 O O . GLN A 1 204 ? -8.258 5.403 28.117 1.00 90.00 204 GLN A O 1
ATOM 1593 N N . LYS A 1 205 ? -8.378 3.201 27.736 1.00 90.38 205 LYS A N 1
ATOM 1594 C CA . LYS A 1 205 ? -9.375 3.331 26.659 1.00 90.38 205 LYS A CA 1
ATOM 1595 C C . LYS A 1 205 ? -10.717 3.836 27.187 1.00 90.38 205 LYS A C 1
ATOM 1597 O O . LYS A 1 205 ? -11.327 4.696 26.557 1.00 90.38 205 LYS A O 1
ATOM 1602 N N . MET A 1 206 ? -11.142 3.346 28.349 1.00 91.31 206 MET A N 1
ATOM 1603 C CA . MET A 1 206 ? -12.335 3.832 29.041 1.00 91.31 206 MET A CA 1
ATOM 1604 C C . MET A 1 206 ? -12.231 5.325 29.385 1.00 91.31 206 MET A C 1
ATOM 1606 O O . MET A 1 206 ? -13.188 6.061 29.150 1.00 91.31 206 MET A O 1
ATOM 1610 N N . ASP A 1 207 ? -11.072 5.785 29.864 1.00 90.69 207 ASP A N 1
ATOM 1611 C CA . ASP A 1 207 ? -10.815 7.201 30.153 1.00 90.69 207 ASP A CA 1
ATOM 1612 C C . ASP A 1 207 ? -10.965 8.073 28.888 1.00 90.69 207 ASP A C 1
ATOM 1614 O O . ASP A 1 207 ? -11.608 9.121 28.938 1.00 90.69 207 ASP A O 1
ATOM 1618 N N . PHE A 1 208 ? -10.469 7.626 27.725 1.00 90.12 208 PHE A N 1
ATOM 1619 C CA . PHE A 1 208 ? -10.659 8.356 26.460 1.00 90.12 208 PHE A CA 1
ATOM 1620 C C . PHE A 1 208 ? -12.126 8.457 26.032 1.00 90.12 208 PHE A C 1
ATOM 1622 O O . PHE A 1 208 ? -12.560 9.523 25.595 1.00 90.12 208 PHE A O 1
ATOM 1629 N N . ILE A 1 209 ? -12.896 7.375 26.177 1.00 90.31 209 ILE A N 1
ATOM 1630 C CA . ILE A 1 209 ? -14.332 7.378 25.857 1.00 90.31 209 ILE A CA 1
ATOM 1631 C C . ILE A 1 209 ? -15.082 8.342 26.782 1.00 90.31 209 ILE A C 1
ATOM 1633 O O . ILE A 1 209 ? -15.966 9.063 26.324 1.00 90.31 209 ILE A O 1
ATOM 1637 N N . LEU A 1 210 ? -14.717 8.397 28.067 1.00 89.88 210 LEU A N 1
ATOM 1638 C CA . LEU A 1 210 ? -15.307 9.346 29.012 1.00 89.88 210 LEU A CA 1
ATOM 1639 C C . LEU A 1 210 ? -15.024 10.792 28.625 1.00 89.88 210 LEU A C 1
ATOM 1641 O O . LEU A 1 210 ? -15.939 11.609 28.669 1.00 89.88 210 LEU A O 1
ATOM 1645 N N . VAL A 1 211 ? -13.785 11.107 28.240 1.00 90.06 211 VAL A N 1
ATOM 1646 C CA . VAL A 1 211 ? -13.413 12.463 27.815 1.00 90.06 211 VAL A CA 1
ATOM 1647 C C . VAL A 1 211 ? -14.182 12.875 26.556 1.00 90.06 211 VAL A C 1
ATOM 1649 O O . VAL A 1 211 ? -14.740 13.973 26.522 1.00 90.06 211 VAL A O 1
ATOM 1652 N N . ASP A 1 212 ? -14.283 12.003 25.548 1.00 89.94 212 ASP A N 1
ATOM 1653 C CA . ASP A 1 212 ? -15.076 12.275 24.338 1.00 89.94 212 ASP A CA 1
ATOM 1654 C C . ASP A 1 212 ? -16.570 12.455 24.664 1.00 89.94 212 ASP A C 1
ATOM 1656 O O . ASP A 1 212 ? -17.187 13.442 24.256 1.00 89.94 212 ASP A O 1
ATOM 1660 N N . ALA A 1 213 ? -17.149 11.563 25.474 1.00 89.94 213 ALA A N 1
ATOM 1661 C CA . ALA A 1 213 ? -18.548 11.659 25.890 1.00 89.94 213 ALA A CA 1
ATOM 1662 C C . ALA A 1 213 ? -18.831 12.943 26.688 1.00 89.94 213 ALA A C 1
ATOM 1664 O O . ALA A 1 213 ? -19.833 13.615 26.443 1.00 89.94 213 ALA A O 1
ATOM 1665 N N . ALA A 1 214 ? -17.943 13.316 27.611 1.00 88.62 214 ALA A N 1
ATOM 1666 C CA . ALA A 1 214 ? -18.044 14.551 28.382 1.00 88.62 214 ALA A CA 1
ATOM 1667 C C . ALA A 1 214 ? -17.966 15.788 27.481 1.00 88.62 214 ALA A C 1
ATOM 1669 O O . ALA A 1 214 ? -18.818 16.672 27.580 1.00 88.62 214 ALA A O 1
ATOM 1670 N N . THR A 1 215 ? -17.022 15.799 26.536 1.00 89.88 215 THR A N 1
ATOM 1671 C CA . THR A 1 215 ? -16.836 16.891 25.570 1.00 89.88 215 THR A CA 1
ATOM 1672 C C . THR A 1 215 ? -18.079 17.092 24.707 1.00 89.88 215 THR A C 1
ATOM 1674 O O . THR A 1 215 ? -18.562 18.216 24.570 1.00 89.88 215 THR A O 1
ATOM 1677 N N . ARG A 1 216 ? -18.669 16.008 24.182 1.00 88.75 216 ARG A N 1
ATOM 1678 C CA . ARG A 1 216 ? -19.915 16.072 23.392 1.00 88.75 216 ARG A CA 1
ATOM 1679 C C . ARG A 1 216 ? -21.097 16.639 24.171 1.00 88.75 216 ARG A C 1
ATOM 1681 O O . ARG A 1 216 ? -22.029 17.166 23.571 1.00 88.75 216 ARG A O 1
ATOM 1688 N N . LEU A 1 217 ? -21.080 16.503 25.493 1.00 88.38 217 LEU A N 1
ATOM 1689 C CA . LEU A 1 217 ? -22.168 16.914 26.376 1.00 88.38 217 LEU A CA 1
ATOM 1690 C C . LEU A 1 217 ? -21.870 18.212 27.137 1.00 88.38 217 LEU A C 1
ATOM 1692 O O . LEU A 1 217 ? -22.686 18.616 27.964 1.00 88.38 217 LEU A O 1
ATOM 1696 N N . GLY A 1 218 ? -20.736 18.861 26.851 1.00 88.25 218 GLY A N 1
ATOM 1697 C CA . GLY A 1 218 ? -20.316 20.105 27.496 1.00 88.25 218 GLY A CA 1
ATOM 1698 C C . GLY A 1 218 ? -19.984 19.957 28.983 1.00 88.25 218 GLY A C 1
ATOM 1699 O O . GLY A 1 218 ? -20.120 20.920 29.733 1.00 88.25 218 GLY A O 1
ATOM 1700 N N . ILE A 1 219 ? -19.603 18.758 29.430 1.00 88.31 219 ILE A N 1
ATOM 1701 C CA . ILE A 1 219 ? -19.220 18.486 30.818 1.00 88.31 219 ILE A CA 1
ATOM 1702 C C . ILE A 1 219 ? -17.718 18.740 30.966 1.00 88.31 219 ILE A C 1
ATOM 1704 O O . ILE A 1 219 ? -16.920 18.169 30.226 1.00 88.31 219 ILE A O 1
ATOM 1708 N N . ASP A 1 220 ? -17.339 19.570 31.938 1.00 86.69 220 ASP A N 1
ATOM 1709 C CA . ASP A 1 220 ? -15.934 19.833 32.252 1.00 86.69 220 ASP A CA 1
ATOM 1710 C C . ASP A 1 220 ? -15.264 18.586 32.852 1.00 86.69 220 ASP A C 1
ATOM 1712 O O . ASP A 1 220 ? -15.751 17.996 33.821 1.00 86.69 220 ASP A O 1
ATOM 1716 N N . THR A 1 221 ? -14.143 18.179 32.259 1.00 82.50 221 THR A N 1
ATOM 1717 C CA . THR A 1 221 ? -13.328 17.045 32.710 1.00 82.50 221 THR A CA 1
ATOM 1718 C C . THR A 1 221 ? -12.230 17.448 33.698 1.00 82.50 221 THR A C 1
ATOM 1720 O O . THR A 1 221 ? -11.480 16.581 34.154 1.00 82.50 221 THR A O 1
ATOM 1723 N N . GLY A 1 222 ? -12.110 18.738 34.029 1.00 85.06 222 GLY A N 1
ATOM 1724 C CA . GLY A 1 222 ? -11.079 19.258 34.924 1.00 85.06 222 GLY A CA 1
ATOM 1725 C C . GLY A 1 222 ? -9.671 18.991 34.391 1.00 85.06 222 GLY A C 1
ATOM 1726 O O . GLY A 1 222 ? -9.415 19.087 33.189 1.00 85.06 222 GLY A O 1
ATOM 1727 N N . ALA A 1 223 ? -8.750 18.604 35.277 1.00 82.81 223 ALA A N 1
ATOM 1728 C CA . ALA A 1 223 ? -7.374 18.268 34.905 1.00 82.81 223 ALA A CA 1
ATOM 1729 C C . ALA A 1 223 ? -7.221 16.865 34.273 1.00 82.81 223 ALA A C 1
ATOM 1731 O O . ALA A 1 223 ? -6.099 16.434 33.998 1.00 82.81 223 ALA A O 1
ATOM 1732 N N . GLY A 1 224 ? -8.320 16.133 34.050 1.00 82.12 224 GLY A N 1
ATOM 1733 C CA . GLY A 1 224 ? -8.295 14.790 33.464 1.00 82.12 224 GLY A CA 1
ATOM 1734 C C . GLY 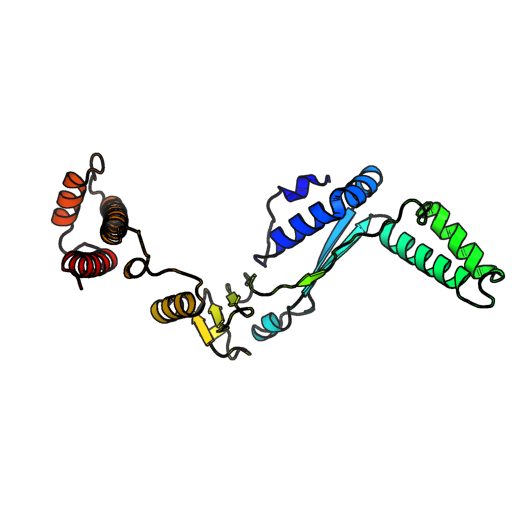A 1 224 ? -7.706 13.727 34.395 1.00 82.12 224 GLY A C 1
ATOM 1735 O O . GLY A 1 224 ? -7.261 12.672 33.942 1.00 82.12 224 GLY A O 1
ATOM 1736 N N . THR A 1 225 ? -7.672 13.978 35.706 1.00 86.38 225 THR A N 1
ATOM 1737 C CA . THR A 1 225 ? -7.197 12.982 36.669 1.00 86.38 225 THR A CA 1
ATOM 1738 C C . THR A 1 225 ? -8.201 11.834 36.804 1.00 86.38 225 THR A C 1
ATOM 1740 O O . THR A 1 225 ? -9.410 12.014 36.665 1.00 86.38 225 THR A O 1
ATOM 1743 N N . ARG A 1 226 ? -7.733 10.635 37.182 1.00 82.38 226 ARG A N 1
ATOM 1744 C CA . ARG A 1 226 ? -8.614 9.460 37.385 1.00 82.38 226 ARG A CA 1
ATOM 1745 C C . ARG A 1 226 ? -9.778 9.718 38.347 1.00 82.38 226 ARG A C 1
ATOM 1747 O O . ARG A 1 226 ? -10.837 9.105 38.226 1.00 82.38 226 ARG A O 1
ATOM 1754 N N . ARG A 1 227 ? -9.575 10.583 39.343 1.00 85.69 227 ARG A N 1
ATOM 1755 C CA . ARG A 1 227 ? -10.618 10.946 40.307 1.00 85.69 227 ARG A CA 1
ATOM 1756 C C . ARG A 1 227 ? -11.710 11.786 39.645 1.00 85.69 227 ARG A C 1
ATOM 1758 O O . ARG A 1 227 ? -12.882 11.502 39.867 1.00 85.69 227 ARG A O 1
ATOM 1765 N N . GLU A 1 228 ? -11.327 12.776 38.845 1.00 86.50 228 GLU A N 1
ATOM 1766 C CA . GLU A 1 228 ? -12.258 13.640 38.109 1.00 86.50 228 GLU A CA 1
ATOM 1767 C C . GLU A 1 228 ? -13.011 12.838 37.044 1.00 86.50 228 GLU A C 1
ATOM 1769 O O . GLU A 1 228 ? -14.235 12.891 36.993 1.00 86.50 228 GLU A O 1
ATOM 1774 N N . LEU A 1 229 ? -12.317 11.982 36.285 1.00 87.56 229 LEU A N 1
ATOM 1775 C CA . LEU A 1 229 ? -12.953 11.123 35.280 1.00 87.56 229 LEU A CA 1
ATOM 1776 C C . LEU A 1 229 ? -13.966 10.144 35.892 1.00 87.56 229 LEU A C 1
ATOM 1778 O O . LEU A 1 229 ? -15.027 9.910 35.315 1.00 87.56 229 LEU A O 1
ATOM 1782 N N . ARG A 1 230 ? -13.713 9.628 37.103 1.00 85.88 230 ARG A N 1
ATOM 1783 C CA . ARG A 1 230 ? -14.717 8.846 37.848 1.00 85.88 230 ARG A CA 1
ATOM 1784 C C . ARG A 1 230 ? -15.948 9.667 38.227 1.00 85.88 230 ARG A C 1
ATOM 1786 O O . ARG A 1 230 ? -17.055 9.138 38.189 1.00 85.88 230 ARG A O 1
ATOM 1793 N N . GLN A 1 231 ? -15.779 10.934 38.599 1.00 86.88 231 GLN A N 1
ATOM 1794 C CA . GLN A 1 231 ? -16.916 11.816 38.879 1.00 86.88 231 GLN A CA 1
ATOM 1795 C C . GLN A 1 231 ? -17.717 12.092 37.606 1.00 86.88 231 GLN A C 1
ATOM 1797 O O . GLN A 1 231 ? -18.938 11.984 37.633 1.00 86.88 231 GLN A O 1
ATOM 1802 N N . VAL A 1 232 ? -17.038 12.349 36.487 1.00 87.38 232 VAL A N 1
ATOM 1803 C CA . VAL A 1 232 ? -17.661 12.499 35.164 1.00 87.38 232 VAL A CA 1
ATOM 1804 C C . VAL A 1 232 ? -18.455 11.248 34.785 1.00 87.38 232 VAL A C 1
ATOM 1806 O O . VAL A 1 232 ? -19.611 11.364 34.385 1.00 87.38 232 VAL A O 1
ATOM 1809 N N . ALA A 1 233 ? -17.892 10.051 34.979 1.00 86.12 233 ALA A N 1
ATOM 1810 C CA . ALA A 1 233 ? -18.590 8.792 34.720 1.00 86.12 233 ALA A CA 1
ATOM 1811 C C . ALA A 1 233 ? -19.878 8.653 35.554 1.00 86.12 233 ALA A C 1
ATOM 1813 O O . ALA A 1 233 ? -20.922 8.272 35.023 1.00 86.12 233 ALA A O 1
ATOM 1814 N N . ASN A 1 234 ? -19.828 9.020 36.839 1.00 86.81 234 ASN A N 1
ATOM 1815 C CA . ASN A 1 234 ? -21.003 9.017 37.714 1.00 86.81 234 ASN A CA 1
ATOM 1816 C C . ASN A 1 234 ? -22.060 10.044 37.276 1.00 86.81 234 ASN A C 1
ATOM 1818 O O . ASN A 1 234 ? -23.249 9.740 37.310 1.00 86.81 234 ASN A O 1
ATOM 1822 N N . THR A 1 235 ? -21.637 11.236 36.846 1.00 86.56 235 THR A N 1
ATOM 1823 C CA . THR A 1 235 ? -22.531 12.286 36.330 1.00 86.56 235 THR A CA 1
ATOM 1824 C C . THR A 1 235 ? -23.198 11.874 35.020 1.00 86.56 235 THR A C 1
ATOM 1826 O O . THR A 1 235 ? -24.377 12.159 34.810 1.00 86.56 235 THR A O 1
ATOM 1829 N N . LEU A 1 236 ? -22.464 11.194 34.134 1.00 85.19 236 LEU A N 1
ATOM 1830 C CA . LEU A 1 236 ? -23.010 10.660 32.888 1.00 85.19 236 LEU A CA 1
ATOM 1831 C C . LEU A 1 236 ? -24.052 9.570 33.165 1.00 85.19 236 LEU A C 1
ATOM 1833 O O . LEU A 1 236 ? -25.116 9.578 32.544 1.00 85.19 236 LEU A O 1
ATOM 1837 N N . GLY A 1 237 ? -23.784 8.662 34.109 1.00 85.69 237 GLY A N 1
ATOM 1838 C CA . GLY A 1 237 ? -24.733 7.636 34.541 1.00 85.69 237 GLY A CA 1
ATOM 1839 C C . GLY A 1 237 ? -25.267 6.804 33.369 1.00 85.69 237 GLY A C 1
ATOM 1840 O O . GLY A 1 237 ? -24.516 6.090 32.709 1.00 85.69 237 GLY A O 1
ATOM 1841 N N . GLN A 1 238 ? -26.568 6.914 33.079 1.00 83.06 238 GLN A N 1
ATOM 1842 C CA . GLN A 1 238 ? -27.214 6.214 31.954 1.00 83.06 238 GLN A CA 1
ATOM 1843 C C . GLN A 1 238 ? -26.817 6.747 30.569 1.00 83.06 238 GLN A C 1
ATOM 1845 O O . GLN A 1 238 ? -27.073 6.091 29.568 1.00 83.06 238 GLN A O 1
ATOM 1850 N N . ARG A 1 239 ? -26.194 7.927 30.495 1.00 85.56 239 ARG A N 1
ATOM 1851 C CA . ARG A 1 239 ? -25.717 8.542 29.244 1.00 85.56 239 ARG A CA 1
ATOM 1852 C C . ARG A 1 239 ? -24.321 8.060 28.848 1.00 85.56 239 ARG A C 1
ATOM 1854 O O . ARG A 1 239 ? -23.727 8.618 27.929 1.00 85.56 239 ARG A O 1
ATOM 1861 N N . LEU A 1 240 ? -23.774 7.079 29.565 1.00 86.88 240 LEU A N 1
ATOM 1862 C CA . LEU A 1 240 ? -22.512 6.453 29.198 1.00 86.88 240 LEU A CA 1
ATOM 1863 C C . LEU A 1 240 ? -22.669 5.693 27.871 1.00 86.88 240 LEU A C 1
ATOM 1865 O O . LEU A 1 240 ? -23.638 4.947 27.729 1.00 86.88 240 LEU A O 1
ATOM 1869 N N . PRO A 1 241 ? -21.721 5.842 26.928 1.00 89.62 241 PRO A N 1
ATOM 1870 C CA . PRO A 1 241 ? -21.729 5.076 25.685 1.00 89.62 241 PRO A CA 1
ATOM 1871 C C . PRO A 1 241 ? -21.708 3.562 25.938 1.00 89.62 241 PRO A C 1
ATOM 1873 O O . PRO A 1 241 ? -21.103 3.094 26.910 1.00 89.62 241 PRO A O 1
ATOM 1876 N N . GLU A 1 242 ? -22.331 2.787 25.049 1.00 88.88 242 GLU A N 1
ATOM 1877 C CA . GLU A 1 242 ? -22.376 1.320 25.152 1.00 88.88 242 GLU A CA 1
ATOM 1878 C C . GLU A 1 242 ? -20.968 0.708 25.146 1.00 88.88 242 GLU A C 1
ATOM 1880 O O . GLU A 1 242 ? -20.689 -0.246 25.874 1.00 88.88 242 GLU A O 1
ATOM 1885 N N . GLU A 1 243 ? -20.040 1.316 24.406 1.00 88.31 243 GLU A N 1
ATOM 1886 C CA . GLU A 1 243 ? -18.640 0.906 24.329 1.00 88.31 243 GLU A CA 1
ATOM 1887 C C . GLU A 1 243 ? -17.947 0.993 25.695 1.00 88.31 243 GLU A C 1
ATOM 1889 O O . GLU A 1 243 ? -17.170 0.108 26.057 1.00 88.31 243 GLU A O 1
ATOM 1894 N N . PHE A 1 244 ? -18.259 2.024 26.491 1.00 90.62 244 PHE A N 1
ATOM 1895 C CA . PHE A 1 244 ? -17.725 2.157 27.848 1.00 90.62 244 PHE A CA 1
ATOM 1896 C C . PHE A 1 244 ? -18.218 1.020 28.744 1.00 90.62 244 PHE A C 1
ATOM 1898 O O . PHE A 1 244 ? -17.437 0.441 29.499 1.00 90.62 244 PHE A O 1
ATOM 1905 N N . GLN A 1 245 ? -19.505 0.674 28.649 1.00 88.50 245 GLN A N 1
ATOM 1906 C CA . GLN A 1 245 ? -20.096 -0.413 29.432 1.00 88.50 245 GLN A CA 1
ATOM 1907 C C . GLN A 1 245 ? -19.508 -1.775 29.045 1.00 88.50 245 GLN A C 1
ATOM 1909 O O . GLN A 1 245 ? -19.196 -2.580 29.928 1.00 88.50 245 GLN A O 1
ATOM 1914 N N . GLY A 1 246 ? -19.291 -2.010 27.747 1.00 87.69 246 GLY A N 1
ATOM 1915 C CA . GLY A 1 246 ? -18.630 -3.214 27.241 1.00 87.69 246 GLY A CA 1
ATOM 1916 C C . GLY A 1 246 ? -17.203 -3.365 27.776 1.00 87.69 246 GLY A C 1
ATOM 1917 O O . GLY A 1 246 ? -16.854 -4.409 28.329 1.00 87.69 246 GLY A O 1
ATOM 1918 N N . LEU A 1 247 ? -16.396 -2.300 27.709 1.00 88.56 247 LEU A N 1
ATOM 1919 C CA . LEU A 1 247 ? -15.041 -2.308 28.272 1.00 88.56 247 LEU A CA 1
ATOM 1920 C C . LEU A 1 247 ? -15.041 -2.446 29.798 1.00 88.56 247 LEU A C 1
ATOM 1922 O O . LEU A 1 247 ? -14.193 -3.150 30.339 1.00 88.56 247 LEU A O 1
ATOM 1926 N N . ALA A 1 248 ? -16.001 -1.838 30.499 1.00 87.94 248 ALA A N 1
ATOM 1927 C CA . ALA A 1 248 ? -16.140 -1.993 31.944 1.00 87.94 248 ALA A CA 1
ATOM 1928 C C . ALA A 1 248 ? -16.454 -3.445 32.337 1.00 87.94 248 ALA A C 1
ATOM 1930 O O . ALA A 1 248 ? -15.964 -3.922 33.360 1.00 87.94 248 ALA A O 1
ATOM 1931 N N . ALA A 1 249 ? -17.262 -4.156 31.543 1.00 87.38 249 ALA A N 1
ATOM 1932 C CA . ALA A 1 249 ? -17.536 -5.575 31.754 1.00 87.38 249 ALA A CA 1
ATOM 1933 C C . ALA A 1 249 ? -16.278 -6.432 31.559 1.00 87.38 249 ALA A C 1
ATOM 1935 O O . ALA A 1 249 ? -15.976 -7.261 32.417 1.00 87.38 249 ALA A O 1
ATOM 1936 N N . LEU A 1 250 ? -15.512 -6.172 30.496 1.00 85.44 250 LEU A N 1
ATOM 1937 C CA . LEU A 1 250 ? -14.232 -6.839 30.244 1.00 85.44 250 LEU A CA 1
ATOM 1938 C C . LEU A 1 250 ? -13.205 -6.552 31.343 1.00 85.44 250 LEU A C 1
ATOM 1940 O O . LEU A 1 250 ? -12.543 -7.469 31.816 1.00 85.44 250 LEU A O 1
ATOM 1944 N N . LEU A 1 251 ? -13.102 -5.302 31.798 1.00 87.19 251 LEU A N 1
ATOM 1945 C CA . LEU A 1 251 ? -12.198 -4.922 32.881 1.00 87.19 251 LEU A CA 1
ATOM 1946 C C . LEU A 1 251 ? -12.534 -5.667 34.177 1.00 87.19 251 LEU A C 1
ATOM 1948 O O . LEU A 1 251 ? -11.630 -6.198 34.814 1.00 87.19 251 LEU A O 1
ATOM 1952 N N . ARG A 1 252 ? -13.822 -5.755 34.542 1.00 85.62 252 ARG A N 1
ATOM 1953 C CA . ARG A 1 252 ? -14.257 -6.528 35.717 1.00 85.62 252 ARG A CA 1
ATOM 1954 C C . ARG A 1 252 ? -13.866 -7.999 35.602 1.00 85.62 252 ARG A C 1
ATOM 1956 O O . ARG A 1 252 ? -13.410 -8.571 36.586 1.00 85.62 252 ARG A O 1
ATOM 1963 N N . TRP A 1 253 ? -14.030 -8.594 34.424 1.00 83.75 253 TRP A N 1
ATOM 1964 C CA . TRP A 1 253 ? -13.638 -9.980 34.164 1.00 83.75 253 TRP A CA 1
ATOM 1965 C C . TRP A 1 253 ? -12.120 -10.189 34.323 1.00 83.75 253 TRP A C 1
ATOM 1967 O O . TRP A 1 253 ? -11.694 -11.073 35.061 1.00 83.75 253 TRP A O 1
ATOM 1977 N N . VAL A 1 254 ? -11.300 -9.304 33.742 1.00 82.88 254 VAL A N 1
ATOM 1978 C CA . VAL A 1 254 ? -9.831 -9.352 33.877 1.00 82.88 254 VAL A CA 1
ATOM 1979 C C . VAL A 1 254 ? -9.385 -9.174 35.336 1.00 82.88 254 VAL A C 1
ATOM 1981 O O . VAL A 1 254 ? -8.510 -9.896 35.805 1.00 82.88 254 VAL A O 1
ATOM 1984 N N . GLU A 1 255 ? -9.981 -8.234 36.076 1.00 82.06 255 GLU A N 1
ATOM 1985 C CA . GLU A 1 255 ? -9.623 -7.961 37.478 1.00 82.06 255 GLU A CA 1
ATOM 1986 C C . GLU A 1 255 ? -10.060 -9.072 38.447 1.00 82.06 255 GLU A C 1
ATOM 1988 O O . GLU A 1 255 ? -9.462 -9.219 39.512 1.00 82.06 255 GLU A O 1
ATOM 1993 N N . THR A 1 256 ? -11.083 -9.857 38.092 1.00 79.25 256 THR A N 1
ATOM 1994 C CA . THR A 1 256 ? -11.577 -10.978 38.913 1.00 79.25 256 THR A CA 1
ATOM 1995 C C . THR A 1 256 ? -10.890 -12.313 38.618 1.00 79.25 256 THR A C 1
ATOM 1997 O O . THR A 1 256 ? -11.144 -13.281 39.329 1.00 79.25 256 THR A O 1
ATOM 2000 N N . GLY A 1 257 ? -9.949 -12.346 37.668 1.00 66.06 257 GLY A N 1
ATOM 2001 C CA . GLY A 1 257 ? -9.087 -13.504 37.421 1.00 66.06 257 GLY A CA 1
ATOM 2002 C C . GLY A 1 257 ? -9.617 -14.524 36.411 1.00 66.06 257 GLY A C 1
ATOM 2003 O O . GLY A 1 257 ? -9.040 -15.608 36.331 1.00 66.06 257 GLY A O 1
ATOM 2004 N N . GLY A 1 258 ? -10.638 -14.169 35.620 1.00 56.97 258 GLY A N 1
ATOM 2005 C CA . GLY A 1 258 ? -11.238 -15.050 34.611 1.00 56.97 258 GLY A CA 1
ATOM 2006 C C . GLY A 1 258 ? -12.465 -15.814 35.092 1.00 56.97 258 GLY A C 1
ATOM 2007 O O . GLY A 1 258 ? -12.400 -16.435 36.172 1.00 56.97 258 GLY A O 1
#

Secondary structure (DSSP, 8-state):
--GGGGGSPPSS--BTTHHHHHHHHHHHTHHHHHHHHTTS-EEEEEEES-S---SGGGGGT--EEEEEEEETT-HHHHHHHHHHHHHHHHHSTTTTT-HHHHHHHHHHHHHH--TTTS-------EEE--SEEESGGG-EEEE-SSSS-EEEESS-GGGG-S-SSSEEEETT-HHHHHHHHHHTTSS--TTT-TTS-HHHHHHHHHHHHHHHHHHHTT---TT--HHHHHHHHHHHGGGS-HHHHHHHHHHHHHHHT-